Protein AF-A0AAJ7CFV1-F1 (afdb_monomer)

Secondary structure (DSSP, 8-state):
-HHHHHHTS---HHHHHHHHHHHHHHH--SPPPHHHHHHH--GGG---HHHHHTT-PPPS-GGGHHHHHHHHHHHTTPPPSS--HHHHHHTTGGG-TTTT--GGGGGGGGSPPTT----HHHHHHHTHHHHTTSSPPSS-SSS--TTHHHHHHHHHHHHHHHHHTS-HHHHHHHHHHHHHHHHHHHHHHTT-HHHHHHHHHHHHHHHHHHHHSTTTTT-HHHHHHHHHHHHHTT-HHHHHHHHHHHHHHT-S-GGG---HHHHHHHH--

Nearest PDB structures (foldseek):
  6ait-assembly1_B  TM=2.303E-01  e=3.046E+00  Escherichia coli K-12
  6ait-assembly1_A  TM=1.741E-01  e=1.925E+00  Escherichia coli K-12

pLDDT: mean 83.48, std 11.75, range [41.34, 97.81]

InterPro domains:
  IPR013633 siRNA-mediated silencing protein NRDE-2 [PTHR13471] (9-262)

Foldseek 3Di:
DVLVVLVPPPDDPVSSVVVSVLQCQQALPAADDPVCCVVVVDPVSHDDCVNCVVVDDDDPDPVCLLLVLVQVLVVLVQAFVPDDPVVCVVSVLVVDPCSPVRPSNLLNLCDDDVPDPDDNVRSVVVCVCVLCVVPHGDNEQRDDDPCNVVSVVVSVVSLVVSLVPDDLLSSLVSVLSVLVSVLSSLSSCVVPVPVNPVVVVVVVVVLVVVCPPPSNVLQLSSLQSVLSSCVSVVNPVVSVVSVVVNCVVVPPPPVPPPDPSNVCSVVPD

Sequence (269 aa):
GMEEVVLTSRLPLNQLWLRVESLRERCHWLSVSSDELELVGDSRRFVLPEDVADFVHPMVSMQSNFRLAIYSLMSLKVPLLPTRDSILQDLAIKDFDWSGESLEMLLPLAYPSIGVMAAHTQRKALLGGILEGRLTSGPQYLRFHPAQEPYLDFIRDAFKVIAENLQTSQRTSIYVWWLRFERLLVFFSKTDPLKNDSRRKKLKTSLKEFLKKDENRNNLHFYREYALIEREMERFDNCVNILETTIQSQGQNLESISNDEEKTALLSV

Structure (mmCIF, N/CA/C/O backbone):
data_AF-A0AAJ7CFV1-F1
#
_entry.id   AF-A0AAJ7CFV1-F1
#
loop_
_atom_site.group_PDB
_atom_site.id
_atom_site.type_symbol
_atom_site.label_atom_id
_atom_site.label_alt_id
_atom_site.label_comp_id
_atom_site.label_asym_id
_atom_site.label_entity_id
_atom_site.label_seq_id
_atom_site.pdbx_PDB_ins_code
_atom_site.Cartn_x
_atom_site.Cartn_y
_atom_site.Cartn_z
_atom_site.occupancy
_atom_site.B_iso_or_equiv
_atom_site.auth_seq_id
_atom_site.auth_comp_id
_atom_site.auth_asym_id
_atom_site.auth_atom_id
_atom_site.pdbx_PDB_model_num
ATOM 1 N N . GLY A 1 1 ? 22.846 10.464 -16.627 1.00 70.69 1 GLY A N 1
ATOM 2 C CA . GLY A 1 1 ? 21.585 9.804 -16.213 1.00 70.69 1 GLY A CA 1
ATOM 3 C C . GLY A 1 1 ? 21.825 8.372 -15.751 1.00 70.69 1 GLY A C 1
ATOM 4 O O . GLY A 1 1 ? 22.855 7.800 -16.084 1.00 70.69 1 GLY A O 1
ATOM 5 N N . MET A 1 2 ? 20.900 7.763 -14.994 1.00 75.31 2 MET A N 1
ATOM 6 C CA . MET A 1 2 ? 21.044 6.362 -14.538 1.00 75.31 2 MET A CA 1
ATOM 7 C C . MET A 1 2 ? 21.192 5.365 -15.705 1.00 75.31 2 MET A C 1
ATOM 9 O O . MET A 1 2 ? 21.921 4.385 -15.576 1.00 75.31 2 MET A O 1
ATOM 13 N N . GLU A 1 3 ? 20.574 5.643 -16.859 1.00 82.75 3 GLU A N 1
ATOM 14 C CA . GLU A 1 3 ? 20.732 4.841 -18.082 1.00 82.75 3 GLU A CA 1
ATOM 15 C C . GLU A 1 3 ? 22.166 4.889 -18.637 1.00 82.75 3 GLU A C 1
ATOM 17 O O . GLU A 1 3 ? 22.718 3.854 -18.997 1.00 82.75 3 GLU A O 1
ATOM 22 N N . GLU A 1 4 ? 22.829 6.049 -18.629 1.00 81.19 4 GLU A N 1
ATOM 23 C CA . GLU A 1 4 ? 24.219 6.193 -19.100 1.00 81.19 4 GLU A CA 1
ATOM 24 C C . GLU A 1 4 ? 25.206 5.376 -18.254 1.00 81.19 4 GLU A C 1
ATOM 26 O O . GLU A 1 4 ? 26.159 4.793 -18.775 1.00 81.19 4 GLU A O 1
ATOM 31 N N . VAL A 1 5 ? 24.950 5.267 -16.946 1.00 82.44 5 VAL A N 1
ATOM 32 C CA . VAL A 1 5 ? 25.731 4.403 -16.045 1.00 82.44 5 VAL A CA 1
ATOM 33 C C . VAL A 1 5 ? 25.582 2.931 -16.440 1.00 82.44 5 VAL A C 1
ATOM 35 O O . VAL A 1 5 ? 26.547 2.170 -16.390 1.00 82.44 5 VAL A O 1
ATOM 38 N N . VAL A 1 6 ? 24.388 2.513 -16.875 1.00 83.56 6 VAL A N 1
ATOM 39 C CA . VAL A 1 6 ? 24.175 1.155 -17.393 1.00 83.56 6 VAL A CA 1
ATOM 40 C C . VAL A 1 6 ? 24.898 0.982 -18.726 1.00 83.56 6 VAL A C 1
ATOM 42 O O . VAL A 1 6 ? 25.650 0.022 -18.874 1.00 83.56 6 VAL A O 1
ATOM 45 N N . LEU A 1 7 ? 24.737 1.911 -19.668 1.00 84.75 7 LEU A N 1
ATOM 46 C CA . LEU A 1 7 ? 25.327 1.830 -21.011 1.00 84.75 7 LEU A CA 1
ATOM 47 C C . LEU A 1 7 ? 26.864 1.788 -20.993 1.00 84.75 7 LEU A C 1
ATOM 49 O O . LEU A 1 7 ? 27.478 1.134 -21.833 1.00 84.75 7 LEU A O 1
ATOM 53 N N . THR A 1 8 ? 27.496 2.407 -19.996 1.00 87.94 8 THR A N 1
ATOM 54 C CA . THR A 1 8 ? 28.960 2.406 -19.825 1.00 87.94 8 THR A CA 1
ATOM 55 C C . THR A 1 8 ? 29.516 1.141 -19.158 1.00 87.94 8 THR A C 1
ATOM 57 O O . THR A 1 8 ? 30.734 0.958 -19.115 1.00 87.94 8 THR A O 1
ATOM 60 N N . SER A 1 9 ? 28.665 0.213 -18.697 1.00 83.94 9 SER A N 1
ATOM 61 C CA . SER A 1 9 ? 29.071 -0.961 -17.900 1.00 83.94 9 SER A CA 1
ATOM 62 C C . SER A 1 9 ? 29.803 -2.084 -18.665 1.00 83.94 9 SER A C 1
ATOM 64 O O . SER A 1 9 ? 30.077 -3.134 -18.086 1.00 83.94 9 SER A O 1
ATOM 66 N N . ARG A 1 10 ? 30.169 -1.869 -19.941 1.00 88.69 10 ARG A N 1
ATOM 67 C CA . ARG A 1 10 ? 30.909 -2.810 -20.821 1.00 88.69 10 ARG A CA 1
ATOM 68 C C . ARG A 1 10 ? 30.303 -4.220 -20.923 1.00 88.69 10 ARG A C 1
ATOM 70 O O . ARG A 1 10 ? 31.008 -5.181 -21.224 1.00 88.69 10 ARG A O 1
ATOM 77 N N . LEU A 1 11 ? 29.006 -4.358 -20.668 1.00 91.38 11 LEU A N 1
ATOM 78 C CA . LEU A 1 11 ? 28.307 -5.635 -20.778 1.00 91.38 11 LEU A CA 1
ATOM 79 C C . LEU A 1 11 ? 27.945 -5.960 -22.231 1.00 91.38 11 LEU A C 1
ATOM 81 O O . LEU A 1 11 ? 27.858 -5.053 -23.062 1.00 91.38 11 LEU A O 1
ATOM 85 N N . PRO A 1 12 ? 27.673 -7.241 -22.540 1.00 94.88 12 PRO A N 1
ATOM 86 C CA . PRO A 1 12 ? 27.053 -7.623 -23.801 1.00 94.88 12 PRO A CA 1
ATOM 87 C C . PRO A 1 12 ? 25.758 -6.841 -24.066 1.00 94.88 12 PRO A C 1
ATOM 89 O O . PRO A 1 12 ? 24.994 -6.553 -23.140 1.00 94.88 12 PRO A O 1
ATOM 92 N N . LEU A 1 13 ? 25.485 -6.534 -25.338 1.00 91.94 13 LEU A N 1
ATOM 93 C CA . LEU A 1 13 ? 24.374 -5.665 -25.743 1.00 91.94 13 LEU A CA 1
ATOM 94 C C . LEU A 1 13 ? 23.010 -6.139 -25.219 1.00 91.94 13 LEU A C 1
ATOM 96 O O . LEU A 1 13 ? 22.215 -5.328 -24.758 1.00 91.94 13 LEU A O 1
ATOM 100 N N . ASN A 1 14 ? 22.754 -7.448 -25.224 1.00 92.88 14 ASN A N 1
ATOM 101 C CA . ASN A 1 14 ? 21.515 -8.022 -24.695 1.00 92.88 14 ASN A CA 1
ATOM 102 C C . ASN A 1 14 ? 21.336 -7.757 -23.189 1.00 92.88 14 ASN A C 1
ATOM 104 O O . ASN A 1 14 ? 20.222 -7.524 -22.729 1.00 92.88 14 ASN A O 1
ATOM 108 N N . GLN A 1 15 ? 22.427 -7.761 -22.418 1.00 91.56 15 GLN A N 1
ATOM 109 C CA . GLN A 1 15 ? 22.386 -7.456 -20.987 1.00 91.56 15 GLN A CA 1
ATOM 110 C C . GLN A 1 15 ? 22.246 -5.957 -20.725 1.00 91.56 15 GLN A C 1
ATOM 112 O O . GLN A 1 15 ? 21.559 -5.576 -19.778 1.00 91.56 15 GLN A O 1
ATOM 117 N N . LEU A 1 16 ? 22.876 -5.113 -21.550 1.00 91.75 16 LEU A N 1
ATOM 118 C CA . LEU A 1 16 ? 22.678 -3.664 -21.497 1.00 91.75 16 LEU A CA 1
ATOM 119 C C . LEU A 1 16 ? 21.216 -3.314 -21.765 1.00 91.75 16 LEU A C 1
ATOM 121 O O . LEU A 1 16 ? 20.608 -2.625 -20.952 1.00 91.75 16 LEU A O 1
ATOM 125 N N . TRP A 1 17 ? 20.648 -3.855 -22.846 1.00 91.06 17 TRP A N 1
ATOM 126 C CA . TRP A 1 17 ? 19.248 -3.652 -23.207 1.00 91.06 17 TRP A CA 1
ATOM 127 C C . TRP A 1 17 ? 18.312 -4.077 -22.075 1.00 91.06 17 TRP A C 1
ATOM 129 O O . TRP A 1 17 ? 17.536 -3.259 -21.591 1.00 91.06 17 TRP A O 1
ATOM 139 N N . LEU A 1 18 ? 18.463 -5.304 -21.561 1.00 90.50 18 LEU A N 1
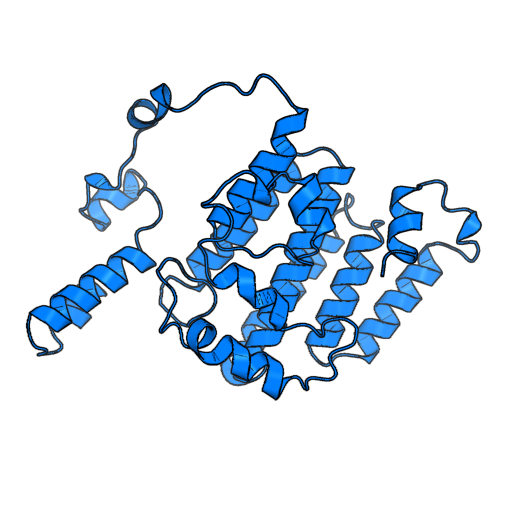ATOM 140 C CA . LEU A 1 18 ? 17.629 -5.796 -20.462 1.00 90.50 18 LEU A CA 1
ATOM 141 C C . LEU A 1 18 ? 17.719 -4.897 -19.222 1.00 90.50 18 LEU A C 1
ATOM 143 O O . LEU A 1 18 ? 16.707 -4.606 -18.595 1.00 90.50 18 LEU A O 1
ATOM 147 N N . ARG A 1 19 ? 18.920 -4.435 -18.852 1.00 89.31 19 ARG A N 1
ATOM 148 C CA . ARG A 1 19 ? 19.093 -3.564 -17.680 1.00 89.31 19 ARG A CA 1
ATOM 149 C C . ARG A 1 19 ? 18.492 -2.178 -17.873 1.00 89.31 19 ARG A C 1
ATOM 151 O O . ARG A 1 19 ? 17.968 -1.639 -16.903 1.00 89.31 19 ARG A O 1
ATOM 158 N N . VAL A 1 20 ? 18.591 -1.608 -19.074 1.00 90.00 20 VAL A N 1
ATOM 159 C CA . VAL A 1 20 ? 17.968 -0.319 -19.400 1.00 90.00 20 VAL A CA 1
ATOM 160 C C . VAL A 1 20 ? 16.450 -0.454 -19.353 1.00 90.00 20 VAL A C 1
ATOM 162 O O . VAL A 1 20 ? 15.807 0.308 -18.639 1.00 90.00 20 VAL A O 1
ATOM 165 N N . GLU A 1 21 ? 15.880 -1.467 -20.001 1.00 89.00 21 GLU A N 1
ATOM 166 C CA . GLU A 1 21 ? 14.428 -1.667 -20.004 1.00 89.00 21 GLU A CA 1
ATOM 167 C C . GLU A 1 21 ? 13.886 -1.989 -18.604 1.00 89.00 21 GLU A C 1
ATOM 169 O O . GLU A 1 21 ? 12.921 -1.371 -18.165 1.00 89.00 21 GLU A O 1
ATOM 174 N N . SER A 1 22 ? 14.568 -2.833 -17.819 1.00 87.94 22 SER A N 1
ATOM 175 C CA . SER A 1 22 ? 14.204 -3.055 -16.411 1.00 87.94 22 SER A CA 1
ATOM 176 C C . SER A 1 22 ? 14.330 -1.797 -15.543 1.00 87.94 22 SER A C 1
ATOM 178 O O . SER A 1 22 ? 13.650 -1.684 -14.524 1.00 87.94 22 SER A O 1
ATOM 180 N N . LEU A 1 23 ? 15.233 -0.868 -15.873 1.00 87.88 23 LEU A N 1
ATOM 181 C CA . LEU A 1 23 ? 15.346 0.407 -15.163 1.00 87.88 23 LEU A CA 1
ATOM 182 C C . LEU A 1 23 ? 14.177 1.330 -15.525 1.00 87.88 23 LEU A C 1
ATOM 184 O O . LEU A 1 23 ? 13.573 1.907 -14.623 1.00 87.88 23 LEU A O 1
ATOM 188 N N . ARG A 1 24 ? 13.831 1.420 -16.814 1.00 86.69 24 ARG A N 1
ATOM 189 C CA . ARG A 1 24 ? 12.677 2.187 -17.305 1.00 86.69 24 ARG A CA 1
ATOM 190 C C . ARG A 1 24 ? 11.383 1.684 -16.687 1.00 86.69 24 ARG A C 1
ATOM 192 O O . ARG A 1 24 ? 10.682 2.465 -16.059 1.00 86.69 24 ARG A O 1
ATOM 199 N N . GLU A 1 25 ? 11.137 0.380 -16.736 1.00 88.19 25 GLU A N 1
ATOM 200 C CA . GLU A 1 25 ? 9.985 -0.277 -16.103 1.00 88.19 25 GLU A CA 1
ATOM 201 C C . GLU A 1 25 ? 9.833 0.095 -14.613 1.00 88.19 25 GLU A C 1
ATOM 203 O O . GLU A 1 25 ? 8.731 0.297 -14.110 1.00 88.19 25 GLU A O 1
ATOM 208 N N . ARG A 1 26 ? 10.948 0.220 -13.881 1.00 87.69 26 ARG A N 1
ATOM 209 C CA . ARG A 1 26 ? 10.936 0.542 -12.444 1.00 87.69 26 ARG A CA 1
ATOM 210 C C . ARG A 1 26 ? 10.762 2.022 -12.136 1.00 87.69 26 ARG A C 1
ATOM 212 O O . ARG A 1 26 ? 10.282 2.342 -11.050 1.00 87.69 26 ARG A O 1
ATOM 219 N N . CYS A 1 27 ? 11.200 2.903 -13.029 1.00 87.31 27 CYS A N 1
ATOM 220 C CA . CYS A 1 27 ? 11.288 4.340 -12.773 1.00 87.31 27 CYS A CA 1
ATOM 221 C C . CYS A 1 27 ? 10.225 5.154 -13.520 1.00 87.31 27 CYS A C 1
ATOM 223 O O . CYS A 1 27 ? 9.897 6.254 -13.089 1.00 87.31 27 CYS A O 1
ATOM 225 N N . HIS A 1 28 ? 9.706 4.653 -14.640 1.00 86.62 28 HIS A N 1
ATOM 226 C CA . HIS A 1 28 ? 8.880 5.404 -15.587 1.00 86.62 28 HIS A CA 1
ATOM 227 C C . HIS A 1 28 ? 7.419 4.931 -15.564 1.00 86.62 28 HIS A C 1
ATOM 229 O O . HIS A 1 28 ? 6.848 4.599 -16.595 1.00 86.62 28 HIS A O 1
ATOM 235 N N . TRP A 1 29 ? 6.820 4.887 -14.373 1.00 86.62 29 TRP A N 1
ATOM 236 C CA . TRP A 1 29 ? 5.448 4.405 -14.138 1.00 86.62 29 TRP A CA 1
ATOM 237 C C . TRP A 1 29 ? 4.420 5.534 -13.921 1.00 86.62 29 TRP A C 1
ATOM 239 O O . TRP A 1 29 ? 3.240 5.252 -13.742 1.00 86.62 29 TRP A O 1
ATOM 249 N N . LEU A 1 30 ? 4.852 6.802 -13.961 1.00 85.81 30 LEU A N 1
ATOM 250 C CA . LEU A 1 30 ? 3.985 7.988 -13.957 1.00 85.81 30 LEU A CA 1
ATOM 251 C C . LEU A 1 30 ? 4.147 8.802 -15.237 1.00 85.81 30 LEU A C 1
ATOM 253 O O . LEU A 1 30 ? 5.224 8.797 -15.858 1.00 85.81 30 LEU A O 1
ATOM 257 N N . SER A 1 31 ? 3.090 9.546 -15.567 1.00 85.75 31 SER A N 1
ATOM 258 C CA . SER A 1 31 ? 3.159 10.617 -16.552 1.00 85.75 31 SER A CA 1
ATOM 259 C C . SER A 1 31 ? 4.126 11.705 -16.093 1.00 85.75 31 SER A C 1
ATOM 261 O O . SER A 1 31 ? 4.301 11.943 -14.898 1.00 85.75 31 SER A O 1
ATOM 263 N N . VAL A 1 32 ? 4.758 12.360 -17.055 1.00 86.12 32 VAL A N 1
ATOM 264 C CA . VAL A 1 32 ? 5.680 13.474 -16.818 1.00 86.12 32 VAL A CA 1
ATOM 265 C C . VAL A 1 32 ? 4.876 14.773 -16.841 1.00 86.12 32 VAL A C 1
ATOM 267 O O . VAL A 1 32 ? 3.915 14.880 -17.602 1.00 86.12 32 VAL A O 1
ATOM 270 N N . SER A 1 33 ? 5.223 15.745 -15.997 1.00 83.50 33 SER A N 1
ATOM 271 C CA . SER A 1 33 ? 4.618 17.082 -16.061 1.00 83.50 33 SER A CA 1
ATOM 272 C C . SER A 1 33 ? 5.182 17.900 -17.232 1.00 83.50 33 SER A C 1
ATOM 274 O O . SER A 1 33 ? 6.226 17.565 -17.789 1.00 83.50 33 SER A O 1
ATOM 276 N N . SER A 1 34 ? 4.515 18.995 -17.616 1.00 82.44 34 SER A N 1
ATOM 277 C CA . SER A 1 34 ? 5.002 19.849 -18.715 1.00 82.44 34 SER A CA 1
ATOM 278 C C . SER A 1 34 ? 6.399 20.411 -18.429 1.00 82.44 34 SER A C 1
ATOM 280 O O . SER A 1 34 ? 7.221 20.494 -19.336 1.00 82.44 34 SER A O 1
ATOM 282 N N . ASP A 1 35 ? 6.677 20.747 -17.168 1.00 83.81 35 ASP A N 1
ATOM 283 C CA . ASP A 1 35 ? 7.952 21.333 -16.739 1.00 83.81 35 ASP A CA 1
ATOM 284 C C . ASP A 1 35 ? 9.096 20.305 -16.741 1.00 83.81 35 ASP A C 1
ATOM 286 O O . ASP A 1 35 ? 10.264 20.642 -16.926 1.00 83.81 35 ASP A O 1
ATOM 290 N N . GLU A 1 36 ? 8.772 19.025 -16.556 1.00 82.38 36 GLU A N 1
ATOM 291 C CA . GLU A 1 36 ? 9.742 17.928 -16.551 1.00 82.38 36 GLU A CA 1
ATOM 292 C C . GLU A 1 36 ? 9.975 17.335 -17.946 1.00 82.38 36 GLU A C 1
ATOM 294 O O . GLU A 1 36 ? 10.917 16.563 -18.139 1.00 82.38 36 GLU A O 1
ATOM 299 N N . LEU A 1 37 ? 9.144 17.684 -18.931 1.00 80.25 37 LEU A N 1
ATOM 300 C CA . LEU A 1 37 ? 9.184 17.103 -20.270 1.00 80.25 37 LEU A CA 1
ATOM 301 C C . LEU A 1 37 ? 10.524 17.343 -20.972 1.00 80.25 37 LEU A C 1
ATOM 303 O O . LEU A 1 37 ? 11.089 16.416 -21.554 1.00 80.25 37 LEU A O 1
ATOM 307 N N . GLU A 1 38 ? 11.060 18.560 -20.867 1.00 77.31 38 GLU A N 1
ATOM 308 C CA . GLU A 1 38 ? 12.365 18.921 -21.434 1.00 77.31 38 GLU A CA 1
ATOM 309 C C . GLU A 1 38 ? 13.524 18.196 -20.731 1.00 77.31 38 GLU A C 1
ATOM 311 O O . GLU A 1 38 ? 14.524 17.861 -21.365 1.00 77.31 38 GLU A O 1
ATOM 316 N N . LEU A 1 39 ? 13.379 17.911 -19.432 1.00 78.25 39 LEU A N 1
ATOM 317 C CA . LEU A 1 39 ? 14.386 17.210 -18.629 1.00 78.25 39 LEU A CA 1
ATOM 318 C C . LEU A 1 39 ? 14.395 15.701 -18.896 1.00 78.25 39 LEU A C 1
ATOM 320 O O . LEU A 1 39 ? 15.458 15.079 -18.898 1.00 78.25 39 LEU A O 1
ATOM 324 N N . VAL A 1 40 ? 13.217 15.102 -19.091 1.00 76.31 40 VAL A N 1
ATOM 325 C CA . VAL A 1 40 ? 13.061 13.660 -19.332 1.00 76.31 40 VAL A CA 1
ATOM 326 C C . VAL A 1 40 ? 13.281 13.314 -20.806 1.00 76.31 40 VAL A C 1
ATOM 328 O O . VAL A 1 40 ? 13.808 12.244 -21.105 1.00 76.31 40 VAL A O 1
ATOM 331 N N . GLY A 1 41 ? 12.896 14.202 -21.727 1.00 72.94 41 GLY A N 1
ATOM 332 C CA . GLY A 1 41 ? 13.068 14.013 -23.169 1.00 72.94 41 GLY A CA 1
ATOM 333 C C . GLY A 1 41 ? 12.198 12.905 -23.780 1.00 72.94 41 GLY A C 1
ATOM 334 O O . GLY A 1 41 ? 12.438 12.507 -24.918 1.00 72.94 41 GLY A O 1
ATOM 335 N N . ASP A 1 42 ? 11.200 12.400 -23.046 1.00 78.19 42 ASP A N 1
ATOM 336 C CA . ASP A 1 42 ? 10.279 11.352 -23.500 1.00 78.19 42 ASP A CA 1
ATOM 337 C C . ASP A 1 42 ? 8.849 11.894 -23.598 1.00 78.19 42 ASP A C 1
ATOM 339 O O . ASP A 1 42 ? 8.079 11.872 -22.634 1.00 78.19 42 ASP A O 1
ATOM 343 N N . SER A 1 43 ? 8.489 12.374 -24.792 1.00 81.44 43 SER A N 1
ATOM 344 C CA . SER A 1 43 ? 7.165 12.943 -25.062 1.00 81.44 43 SER A CA 1
ATOM 345 C C . SER 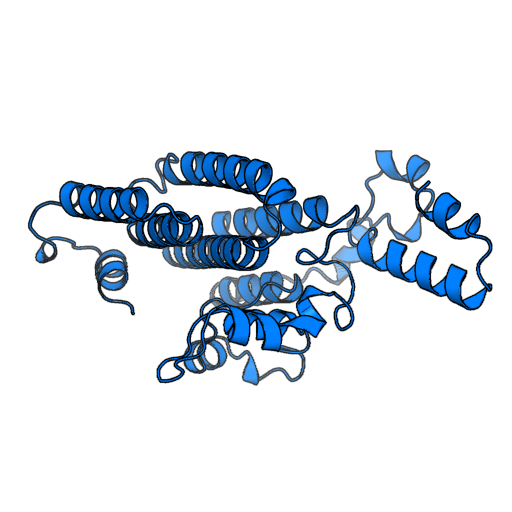A 1 43 ? 6.025 11.940 -24.954 1.00 81.44 43 SER A C 1
ATOM 347 O O . SER A 1 43 ? 4.892 12.343 -24.724 1.00 81.44 43 SER A O 1
ATOM 349 N N . ARG A 1 44 ? 6.304 10.635 -25.051 1.00 81.69 44 ARG A N 1
ATOM 350 C CA . ARG A 1 44 ? 5.271 9.593 -24.946 1.00 81.69 44 ARG A CA 1
ATOM 351 C C . ARG A 1 44 ? 4.759 9.414 -23.522 1.00 81.69 44 ARG A C 1
ATOM 353 O O . ARG A 1 44 ? 3.728 8.782 -23.325 1.00 81.69 44 ARG A O 1
ATOM 360 N N . ARG A 1 45 ? 5.488 9.935 -22.533 1.00 84.38 45 ARG A N 1
ATOM 361 C CA . ARG A 1 45 ? 5.084 9.912 -21.124 1.00 84.38 45 ARG A CA 1
ATOM 362 C C . ARG A 1 45 ? 4.318 11.161 -20.702 1.00 84.38 45 ARG A C 1
ATOM 364 O O . ARG A 1 45 ? 3.857 11.222 -19.566 1.00 84.38 45 ARG A O 1
ATOM 371 N N . PHE A 1 46 ? 4.201 12.156 -21.571 1.00 88.81 46 PHE A N 1
ATOM 372 C CA . PHE A 1 46 ? 3.353 13.311 -21.329 1.00 88.81 46 PHE A CA 1
ATOM 373 C C . PHE A 1 46 ? 1.944 12.978 -21.818 1.00 88.81 46 PHE A C 1
ATOM 375 O O . PHE A 1 46 ? 1.749 12.742 -23.005 1.00 88.81 46 PHE A O 1
ATOM 382 N N . VAL A 1 47 ? 0.996 12.893 -20.886 1.00 86.50 47 VAL A N 1
ATOM 383 C CA . VAL A 1 47 ? -0.393 12.506 -21.163 1.00 86.50 47 VAL A CA 1
ATOM 384 C C . VAL A 1 47 ? -1.285 13.694 -20.841 1.00 86.50 47 VAL A C 1
ATOM 386 O O . VAL A 1 47 ? -1.281 14.185 -19.709 1.00 86.50 47 VAL A O 1
ATOM 389 N N . LEU A 1 48 ? -2.037 14.164 -21.830 1.00 87.69 48 LEU A N 1
ATOM 390 C CA . LEU A 1 48 ? -3.013 15.232 -21.676 1.00 87.69 48 LEU A CA 1
ATOM 391 C C . LEU A 1 48 ? -4.356 14.665 -21.196 1.00 87.69 48 LEU A C 1
ATOM 393 O O . LEU A 1 48 ? -4.685 13.514 -21.483 1.00 87.69 48 LEU A O 1
ATOM 397 N N . PRO A 1 49 ? -5.192 15.470 -20.514 1.00 87.88 49 PRO A N 1
ATOM 398 C CA . PRO A 1 49 ? -6.551 15.056 -20.163 1.00 87.88 49 PRO A CA 1
ATOM 399 C C . PRO A 1 49 ? -7.365 14.592 -21.378 1.00 87.88 49 PRO A C 1
ATOM 401 O O . PRO A 1 49 ? -8.179 13.684 -21.263 1.00 87.88 49 PRO A O 1
ATOM 404 N N . GLU A 1 50 ? -7.112 15.193 -22.539 1.00 90.25 50 GLU A N 1
ATOM 405 C CA . GLU A 1 50 ? -7.736 14.865 -23.824 1.00 90.25 50 GLU A CA 1
ATOM 406 C C . GLU A 1 50 ? -7.421 13.429 -24.265 1.00 90.25 50 GLU A C 1
ATOM 408 O O . GLU A 1 50 ? -8.300 12.743 -24.776 1.00 90.25 50 GLU A O 1
ATOM 413 N N . ASP A 1 51 ? -6.205 12.949 -23.983 1.00 88.56 51 ASP A N 1
ATOM 414 C CA . ASP A 1 51 ? -5.756 11.597 -24.339 1.00 88.56 51 ASP A CA 1
ATOM 415 C C . ASP A 1 51 ? -6.471 10.514 -23.521 1.00 88.56 51 ASP A C 1
ATOM 417 O O . ASP A 1 51 ? -6.522 9.352 -23.928 1.00 88.56 51 ASP A O 1
ATOM 421 N N . VAL A 1 52 ? -7.000 10.879 -22.346 1.00 87.75 52 VAL A N 1
ATOM 422 C CA . VAL A 1 52 ? -7.664 9.944 -21.427 1.00 87.75 52 VAL A CA 1
ATOM 423 C C . VAL A 1 52 ? -9.169 10.163 -21.301 1.00 87.75 52 VAL A C 1
ATOM 425 O O . VAL A 1 52 ? -9.848 9.309 -20.734 1.00 87.75 52 VAL A O 1
ATOM 428 N N . ALA A 1 53 ? -9.701 11.268 -21.828 1.00 89.62 53 ALA A N 1
ATOM 429 C CA . ALA A 1 53 ? -11.093 11.676 -21.651 1.00 89.62 53 ALA A CA 1
ATOM 430 C C . ALA A 1 53 ? -12.087 10.595 -22.101 1.00 89.62 53 ALA A C 1
ATOM 432 O O . ALA A 1 53 ? -13.058 10.327 -21.393 1.00 89.62 53 ALA A O 1
ATOM 433 N N . ASP A 1 54 ? -11.799 9.919 -23.216 1.00 89.44 54 ASP A N 1
ATOM 434 C CA . ASP A 1 54 ? -12.646 8.855 -23.768 1.00 89.44 54 ASP A CA 1
ATOM 435 C C . ASP A 1 54 ? -12.735 7.613 -22.865 1.00 89.44 54 ASP A C 1
ATOM 437 O O . ASP A 1 54 ? -13.689 6.842 -22.969 1.00 89.44 54 ASP A O 1
ATOM 441 N N . PHE A 1 55 ? -11.776 7.430 -21.951 1.00 84.19 55 PHE A N 1
ATOM 442 C CA . PHE A 1 55 ? -11.760 6.333 -20.979 1.00 84.19 55 PHE A CA 1
ATOM 443 C C . PHE A 1 55 ? -12.390 6.717 -19.631 1.00 84.19 55 PHE A C 1
ATOM 445 O O . PHE A 1 55 ? -12.570 5.858 -18.761 1.00 84.19 55 PHE A O 1
ATOM 452 N N . VAL A 1 56 ? -12.728 7.995 -19.421 1.00 83.88 56 VAL A N 1
ATOM 453 C CA . VAL A 1 56 ? -13.353 8.468 -18.181 1.00 83.88 56 VAL A CA 1
ATOM 454 C C . VAL A 1 56 ? -14.861 8.255 -18.265 1.00 83.88 56 VAL A C 1
ATOM 456 O O . VAL A 1 56 ? -15.617 9.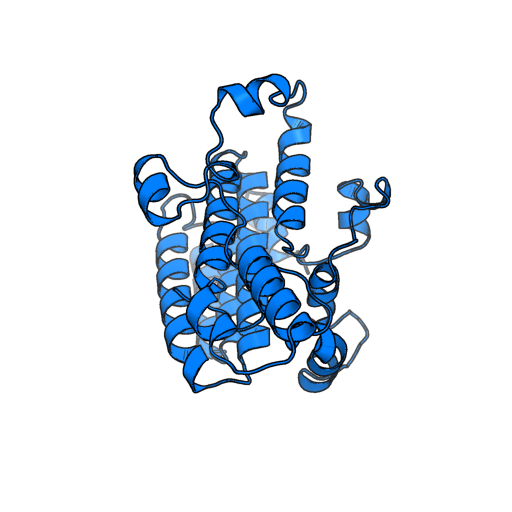094 -18.753 1.00 83.88 56 VAL A O 1
ATOM 459 N N . HIS A 1 57 ? -15.319 7.116 -17.750 1.00 80.75 57 HIS A N 1
ATOM 460 C CA . HIS A 1 57 ? -16.743 6.799 -17.681 1.00 80.75 57 HIS A CA 1
ATOM 461 C C . HIS A 1 57 ? -17.321 7.093 -16.287 1.00 80.75 57 HIS A C 1
ATOM 463 O O . HIS A 1 57 ? -16.739 6.681 -15.279 1.00 80.75 57 HIS A O 1
ATOM 469 N N . PRO A 1 58 ? -18.478 7.777 -16.190 1.00 78.44 58 PRO A N 1
ATOM 470 C CA . PRO A 1 58 ? -19.119 8.022 -14.907 1.00 78.44 58 PRO A CA 1
ATOM 471 C C . PRO A 1 58 ? -19.623 6.709 -14.301 1.00 78.44 58 PRO A C 1
ATOM 473 O O . PRO A 1 58 ? -20.352 5.941 -14.932 1.00 78.44 58 PRO A O 1
ATOM 476 N N . MET A 1 59 ? -19.274 6.473 -13.039 1.00 70.00 59 MET A N 1
ATOM 477 C CA . MET A 1 59 ? -19.774 5.325 -12.290 1.00 70.00 59 MET A CA 1
ATOM 478 C C . MET A 1 59 ? -21.192 5.608 -11.789 1.00 70.00 59 MET A C 1
ATOM 480 O O . MET A 1 59 ? -21.418 6.536 -11.016 1.00 70.00 59 MET A O 1
ATOM 484 N N . VAL A 1 60 ? -22.157 4.786 -12.208 1.00 70.81 60 VAL A N 1
ATOM 485 C CA . VAL A 1 60 ? -23.577 4.954 -11.841 1.00 70.81 60 VAL A CA 1
ATOM 486 C C . VAL A 1 60 ? -23.854 4.516 -10.394 1.00 70.81 60 VAL A C 1
ATOM 488 O O . VAL A 1 60 ? -24.769 5.025 -9.752 1.00 70.81 60 VAL A O 1
ATOM 491 N N . SER A 1 61 ? -23.060 3.586 -9.848 1.00 75.19 61 SER A N 1
ATOM 492 C CA . SER A 1 61 ? -23.280 3.016 -8.513 1.00 75.19 61 SER A CA 1
ATOM 493 C C . SER A 1 61 ? -22.207 3.438 -7.514 1.00 75.19 61 SER A C 1
ATOM 495 O O . SER A 1 61 ? -21.088 2.927 -7.540 1.00 75.19 61 SER A O 1
ATOM 497 N N . MET A 1 62 ? -22.581 4.275 -6.543 1.00 67.81 62 MET A N 1
ATOM 498 C CA . MET A 1 62 ? -21.712 4.652 -5.414 1.00 67.81 62 MET A CA 1
ATOM 499 C C . MET A 1 62 ? -21.264 3.445 -4.574 1.00 67.81 62 MET A C 1
ATOM 501 O O . MET A 1 62 ? -20.212 3.476 -3.942 1.00 67.81 62 MET A O 1
ATOM 505 N N . GLN A 1 63 ? -22.034 2.352 -4.590 1.00 65.81 63 GLN A N 1
ATOM 506 C CA . GLN A 1 63 ? -21.704 1.113 -3.877 1.00 65.81 63 GLN A CA 1
ATOM 507 C C . GLN A 1 63 ? -20.496 0.392 -4.500 1.00 65.81 63 GLN A C 1
ATOM 509 O O . GLN A 1 63 ? -19.798 -0.350 -3.812 1.00 65.81 63 GLN A O 1
ATOM 514 N N . SER A 1 64 ? -20.208 0.636 -5.783 1.00 77.19 64 SER A N 1
ATOM 515 C CA . SER A 1 64 ? -19.040 0.071 -6.469 1.00 77.19 64 SER A CA 1
ATOM 516 C C . SER A 1 64 ? -17.732 0.816 -6.171 1.00 77.19 64 SER A C 1
ATOM 518 O O . SER A 1 64 ? -16.658 0.237 -6.335 1.00 77.19 64 SER A O 1
ATOM 520 N N . ASN A 1 65 ? -17.805 2.047 -5.647 1.00 84.62 65 ASN A N 1
ATOM 521 C CA . ASN A 1 65 ? -16.633 2.894 -5.395 1.00 84.62 65 ASN A CA 1
ATOM 522 C C . ASN A 1 65 ? -15.637 2.239 -4.435 1.00 84.62 65 ASN A C 1
ATOM 524 O O . ASN A 1 65 ? -14.432 2.315 -4.647 1.00 84.62 65 ASN A O 1
ATOM 528 N N . PHE A 1 66 ? -16.130 1.557 -3.400 1.00 88.06 66 PHE A N 1
ATOM 529 C CA . PHE A 1 66 ? -15.262 0.892 -2.431 1.00 88.06 66 PHE A CA 1
ATOM 530 C C . PHE A 1 66 ? -14.542 -0.326 -3.019 1.00 88.06 66 PHE A C 1
ATOM 532 O O . PHE A 1 66 ? -13.361 -0.534 -2.757 1.00 88.06 66 PHE A O 1
ATOM 539 N N . ARG A 1 67 ? -15.225 -1.109 -3.862 1.00 87.94 67 ARG A N 1
ATOM 540 C CA . ARG A 1 67 ? -14.597 -2.238 -4.563 1.00 87.94 67 ARG A CA 1
ATOM 541 C C . ARG A 1 67 ? -13.542 -1.746 -5.548 1.00 87.94 67 ARG A C 1
ATOM 543 O O . ARG A 1 67 ? -12.430 -2.259 -5.542 1.00 87.94 67 ARG A O 1
ATOM 550 N N . LEU A 1 68 ? -13.855 -0.706 -6.322 1.00 87.81 68 LEU A N 1
ATOM 551 C CA . LEU A 1 68 ? -12.888 -0.072 -7.219 1.00 8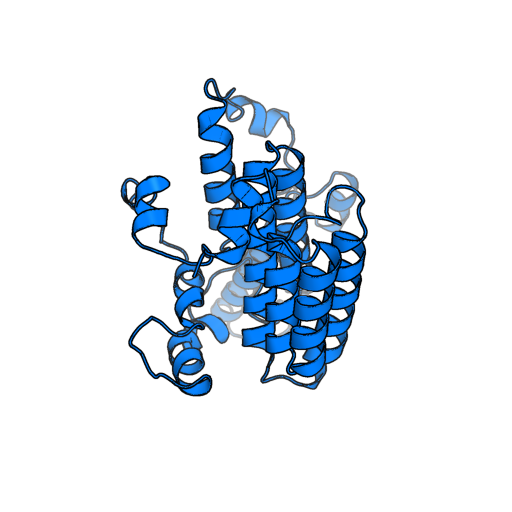7.81 68 LEU A CA 1
ATOM 552 C C . LEU A 1 68 ? -11.682 0.485 -6.465 1.00 87.81 68 LEU A C 1
ATOM 554 O O . LEU A 1 68 ? -10.558 0.247 -6.881 1.00 87.81 68 LEU A O 1
ATOM 558 N N . ALA A 1 69 ? -11.893 1.150 -5.328 1.00 91.62 69 ALA A N 1
ATOM 559 C CA . ALA A 1 69 ? -10.809 1.601 -4.461 1.00 91.62 69 ALA A CA 1
ATOM 560 C C . ALA A 1 69 ? -9.872 0.450 -4.056 1.00 91.62 69 ALA A C 1
ATOM 562 O O . ALA A 1 69 ? -8.649 0.604 -4.080 1.00 91.62 69 ALA A O 1
ATOM 563 N N . ILE A 1 70 ? -10.435 -0.716 -3.731 1.00 91.50 70 ILE A N 1
ATOM 564 C CA . ILE A 1 70 ? -9.647 -1.902 -3.400 1.00 91.50 70 ILE A CA 1
ATOM 565 C C . ILE A 1 70 ? -8.874 -2.421 -4.615 1.00 91.50 70 ILE A C 1
ATOM 567 O O . ILE A 1 70 ? -7.669 -2.644 -4.504 1.00 91.50 70 ILE A O 1
ATOM 571 N N . TYR A 1 71 ? -9.521 -2.555 -5.774 1.00 89.50 71 TYR A N 1
ATOM 572 C CA . TYR A 1 71 ? -8.851 -2.995 -7.000 1.00 89.50 71 TYR A CA 1
ATOM 573 C C . TYR A 1 71 ? -7.742 -2.041 -7.443 1.00 89.50 71 TYR A C 1
ATOM 575 O O . TYR A 1 71 ? -6.680 -2.499 -7.867 1.00 89.50 71 TYR A O 1
ATOM 583 N N . SER A 1 72 ? -7.937 -0.732 -7.287 1.00 91.69 72 SER A N 1
ATOM 584 C CA . SER A 1 72 ? -6.908 0.270 -7.560 1.00 91.69 72 SER A CA 1
ATOM 585 C C . SER A 1 72 ? -5.675 0.035 -6.690 1.00 91.69 72 SER A C 1
ATOM 587 O O . SER A 1 72 ? -4.569 -0.045 -7.212 1.00 91.69 72 SER A O 1
ATOM 589 N N . LEU A 1 73 ? -5.845 -0.169 -5.379 1.00 94.19 73 LEU A N 1
ATOM 590 C CA . LEU A 1 73 ? -4.728 -0.459 -4.469 1.00 94.19 73 LEU A CA 1
ATOM 591 C C . LEU A 1 73 ? -4.061 -1.811 -4.769 1.00 94.19 73 LEU A C 1
ATOM 593 O O . LEU A 1 73 ? -2.834 -1.905 -4.767 1.00 94.19 73 LEU A O 1
ATOM 597 N N . MET A 1 74 ? -4.844 -2.844 -5.091 1.00 91.56 74 MET A N 1
ATOM 598 C CA . MET A 1 74 ? -4.315 -4.147 -5.514 1.00 91.56 74 MET A CA 1
ATOM 599 C C . MET A 1 74 ? -3.490 -4.042 -6.803 1.00 91.56 74 MET A C 1
ATOM 601 O O . MET A 1 74 ? -2.444 -4.679 -6.912 1.00 91.56 74 MET A O 1
ATOM 605 N N . SER A 1 75 ? -3.905 -3.187 -7.742 1.00 90.06 75 SER A N 1
ATOM 606 C CA . SER A 1 75 ? -3.176 -2.916 -8.990 1.00 90.06 75 SER A CA 1
ATOM 607 C C . SER A 1 75 ? -1.826 -2.236 -8.739 1.00 90.06 75 SER A C 1
ATOM 609 O O . SER A 1 75 ? -0.886 -2.416 -9.509 1.00 90.06 75 SER A O 1
ATOM 611 N N . LEU A 1 76 ? -1.677 -1.540 -7.606 1.00 93.25 76 LEU A N 1
ATOM 612 C CA . LEU A 1 76 ? -0.393 -1.022 -7.117 1.00 93.25 76 LEU A CA 1
ATOM 613 C C . LEU A 1 76 ? 0.463 -2.093 -6.416 1.00 93.25 76 LEU A C 1
ATOM 615 O O . LEU A 1 76 ? 1.442 -1.771 -5.734 1.00 93.25 76 LEU A O 1
ATOM 619 N N . LYS A 1 77 ? 0.120 -3.372 -6.600 1.00 93.06 77 LYS A N 1
ATOM 620 C CA . LYS A 1 77 ? 0.764 -4.544 -5.993 1.00 93.06 77 LYS A CA 1
ATOM 621 C C . LYS A 1 77 ? 0.621 -4.592 -4.472 1.00 93.06 77 LYS A C 1
ATOM 623 O O . LYS A 1 77 ? 1.383 -5.290 -3.814 1.00 93.06 77 LYS A O 1
ATOM 628 N N . VAL A 1 78 ? -0.339 -3.867 -3.890 1.00 93.88 78 VAL A N 1
ATOM 629 C CA . VAL A 1 78 ? -0.600 -3.922 -2.447 1.00 93.88 78 VAL A CA 1
ATOM 630 C C . VAL A 1 78 ? -1.436 -5.168 -2.132 1.00 93.88 78 VAL A C 1
ATOM 632 O O . VAL A 1 78 ? -2.564 -5.279 -2.615 1.00 93.88 78 VAL A O 1
ATOM 635 N N . PRO A 1 79 ? -0.945 -6.104 -1.300 1.00 92.25 79 PRO A N 1
ATOM 636 C CA . PRO A 1 79 ? -1.719 -7.283 -0.936 1.00 92.25 79 PRO A CA 1
ATOM 637 C C . PRO A 1 79 ? -2.848 -6.934 0.027 1.00 92.25 79 PRO A C 1
ATOM 639 O O . PRO A 1 79 ? -2.682 -6.085 0.906 1.00 92.25 79 PRO A O 1
ATOM 642 N N . LEU A 1 80 ? -3.960 -7.663 -0.050 1.00 89.25 80 LEU A N 1
ATOM 643 C CA . LEU A 1 80 ? -5.027 -7.571 0.946 1.00 89.25 80 LEU A CA 1
ATOM 644 C C . LEU A 1 80 ? -4.557 -8.077 2.315 1.00 89.25 80 LEU A C 1
ATOM 646 O O . LEU A 1 80 ? -3.957 -9.147 2.441 1.00 89.25 80 LEU A O 1
ATOM 650 N N . LEU A 1 81 ? -4.832 -7.318 3.378 1.00 89.25 81 LEU A N 1
ATOM 651 C CA . LEU A 1 81 ? -4.369 -7.650 4.728 1.00 89.25 81 LEU A CA 1
ATOM 652 C C . LEU A 1 81 ? -5.509 -7.540 5.762 1.00 89.25 81 LEU A C 1
ATOM 654 O O . LEU A 1 81 ? -5.927 -6.430 6.104 1.00 89.25 81 LEU A O 1
ATOM 658 N N . PRO A 1 82 ? -5.976 -8.668 6.337 1.00 82.38 82 PRO A N 1
ATOM 659 C CA . PRO A 1 82 ? -5.607 -10.045 6.013 1.00 82.38 82 PRO A CA 1
ATOM 660 C C . PRO A 1 82 ? -6.190 -10.480 4.662 1.00 82.38 82 PRO A C 1
ATOM 662 O O . PRO A 1 82 ? -7.281 -10.066 4.287 1.00 82.38 82 PRO A O 1
ATOM 665 N N . THR A 1 83 ? -5.503 -11.385 3.968 1.00 81.25 83 THR A N 1
ATOM 666 C CA . THR A 1 83 ? -6.102 -12.112 2.841 1.00 81.25 83 THR A CA 1
ATOM 667 C C . THR A 1 83 ? -6.851 -13.319 3.406 1.00 81.25 83 THR A C 1
ATOM 669 O O . THR A 1 83 ? -6.231 -14.310 3.790 1.00 81.25 83 THR A O 1
ATOM 672 N N . ARG A 1 84 ? -8.179 -13.216 3.531 1.00 79.06 84 ARG A N 1
ATOM 673 C CA . ARG A 1 84 ? -9.069 -14.326 3.919 1.00 79.06 84 ARG A CA 1
ATOM 674 C C . ARG A 1 84 ? -9.972 -14.692 2.754 1.00 79.06 84 ARG A C 1
ATOM 676 O O . ARG A 1 84 ? -10.385 -13.805 2.015 1.00 79.06 84 ARG A O 1
ATOM 683 N N . ASP A 1 85 ? -10.332 -15.969 2.647 1.00 80.62 85 ASP A N 1
ATOM 684 C CA . ASP A 1 85 ? -11.199 -16.452 1.566 1.00 80.62 85 ASP A CA 1
ATOM 685 C C . ASP A 1 85 ? -12.532 -15.698 1.500 1.00 80.62 85 ASP A C 1
ATOM 687 O O . ASP A 1 85 ? -12.952 -15.286 0.424 1.00 80.62 85 ASP A O 1
ATOM 691 N N . SER A 1 86 ? -13.137 -15.430 2.661 1.00 80.88 86 SER A N 1
ATOM 692 C CA . SER A 1 86 ? -14.385 -14.670 2.767 1.00 80.88 86 SER A CA 1
ATOM 693 C C . SER A 1 86 ? -14.258 -13.254 2.204 1.00 80.88 86 SER A C 1
ATOM 695 O O . SER A 1 86 ? -15.119 -12.819 1.456 1.00 80.88 86 SER A O 1
ATOM 697 N N . ILE A 1 87 ? -13.145 -12.564 2.476 1.00 81.81 87 ILE A N 1
ATOM 698 C CA . ILE A 1 87 ? -12.893 -11.213 1.951 1.00 81.81 87 ILE A CA 1
ATOM 699 C C . ILE A 1 87 ? -12.770 -11.257 0.424 1.00 81.81 87 ILE A C 1
ATOM 701 O O . ILE A 1 87 ? -13.300 -10.390 -0.262 1.00 81.81 87 ILE A O 1
ATOM 705 N N . LEU A 1 88 ? -12.104 -12.280 -0.121 1.00 82.56 88 LEU A N 1
ATOM 706 C CA . LEU A 1 88 ? -11.990 -12.450 -1.571 1.00 82.56 88 LEU A CA 1
ATOM 707 C C . LEU A 1 88 ? -13.353 -12.711 -2.229 1.00 82.56 88 LEU A C 1
ATOM 709 O O . LEU A 1 88 ? -13.597 -12.215 -3.329 1.00 82.56 88 LEU A O 1
ATOM 713 N N . GLN A 1 89 ? -14.230 -13.466 -1.560 1.00 84.19 89 GLN A N 1
ATOM 714 C CA . GLN A 1 89 ? -15.602 -13.712 -2.011 1.00 84.19 89 GLN A CA 1
ATOM 715 C C . GLN A 1 89 ? -16.459 -12.437 -1.947 1.00 84.19 89 GLN A C 1
ATOM 717 O O . GLN A 1 89 ? -17.069 -12.069 -2.947 1.00 84.19 89 GLN A O 1
ATOM 722 N N . ASP A 1 90 ? -16.451 -11.715 -0.823 1.00 82.56 90 ASP A N 1
ATOM 723 C CA . ASP A 1 90 ? -17.252 -10.494 -0.620 1.00 82.56 90 ASP A CA 1
ATOM 724 C C . ASP A 1 90 ? -16.896 -9.380 -1.619 1.00 82.56 90 ASP A C 1
ATOM 726 O O . ASP A 1 90 ? -17.741 -8.573 -2.040 1.00 82.56 90 ASP A O 1
ATOM 730 N N . LEU A 1 91 ? -15.622 -9.342 -2.009 1.00 82.12 91 LEU A N 1
ATOM 731 C CA . LEU A 1 91 ? -15.089 -8.413 -2.992 1.00 82.12 91 LEU A CA 1
ATOM 732 C C . LEU A 1 91 ? -15.240 -8.895 -4.434 1.00 82.12 91 LEU A C 1
ATOM 734 O O . LEU A 1 91 ? -14.835 -8.156 -5.320 1.00 82.12 91 LEU A O 1
ATOM 738 N N . ALA A 1 92 ? -15.811 -10.079 -4.685 1.00 82.69 92 ALA A N 1
ATOM 739 C CA . ALA A 1 92 ? -15.929 -10.663 -6.025 1.00 82.69 92 ALA A CA 1
ATOM 740 C C . ALA A 1 92 ? -14.574 -10.752 -6.758 1.00 82.69 92 ALA A C 1
ATOM 742 O O . ALA A 1 92 ? -14.490 -10.645 -7.975 1.00 82.69 92 ALA A O 1
ATOM 743 N N . ILE A 1 93 ? -13.473 -10.923 -6.017 1.00 76.94 93 ILE A N 1
ATOM 744 C CA . ILE A 1 93 ? -12.120 -11.008 -6.592 1.00 76.94 93 ILE A CA 1
ATOM 745 C C . ILE A 1 93 ?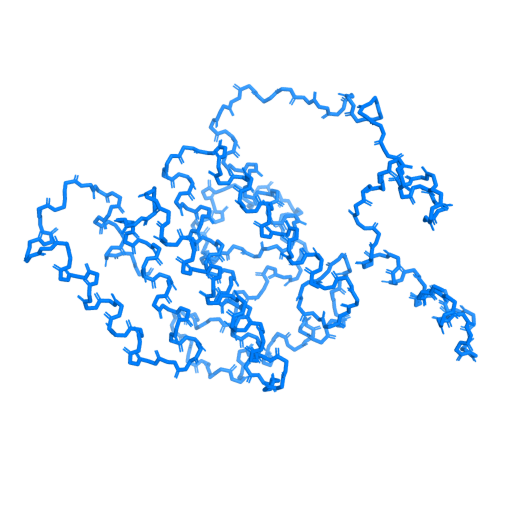 -11.987 -12.293 -7.414 1.00 76.94 93 ILE A C 1
ATOM 747 O O . ILE A 1 93 ? -11.432 -12.279 -8.506 1.00 76.94 93 ILE A O 1
ATOM 751 N N . LYS A 1 94 ? -12.575 -13.390 -6.926 1.00 71.12 94 LYS A N 1
ATOM 752 C CA . LYS A 1 94 ? -12.560 -14.701 -7.594 1.00 71.12 94 LYS A CA 1
ATOM 753 C C . LYS A 1 94 ? -13.294 -14.736 -8.935 1.00 71.12 94 LYS A C 1
ATOM 755 O O . LYS A 1 94 ? -13.072 -15.669 -9.696 1.00 71.12 94 LYS A O 1
ATOM 760 N N . ASP A 1 95 ? -14.134 -13.743 -9.212 1.00 75.06 95 ASP A N 1
ATOM 761 C CA . ASP A 1 95 ? -14.900 -13.671 -10.457 1.00 75.06 95 ASP A CA 1
ATOM 762 C C . ASP A 1 95 ? -14.048 -13.142 -11.627 1.00 75.06 95 ASP A C 1
ATOM 764 O O . ASP A 1 95 ? -14.488 -13.162 -12.775 1.00 75.06 95 ASP A O 1
ATOM 768 N N . PHE A 1 96 ? -12.822 -12.684 -11.346 1.00 68.38 96 PHE A N 1
ATOM 769 C CA . PHE A 1 96 ? -11.878 -12.174 -12.335 1.00 68.38 96 PHE A CA 1
ATOM 770 C C . PHE A 1 96 ? -10.601 -13.016 -12.353 1.00 68.38 96 PHE A C 1
ATOM 772 O O . PHE A 1 96 ? -9.868 -13.058 -11.361 1.00 68.38 96 PHE A O 1
ATOM 779 N N . ASP A 1 97 ? -10.287 -13.607 -13.507 1.00 65.25 97 ASP A N 1
ATOM 780 C CA . ASP A 1 97 ? -9.112 -14.475 -13.694 1.00 65.25 97 ASP A CA 1
ATOM 781 C C . ASP A 1 97 ? -7.770 -13.760 -13.433 1.00 65.25 97 ASP A C 1
ATOM 783 O O . ASP A 1 97 ? -6.798 -14.383 -13.012 1.00 65.25 97 ASP A O 1
ATOM 787 N N . TRP A 1 98 ? -7.721 -12.439 -13.625 1.00 66.56 98 TRP A N 1
ATOM 788 C CA . TRP A 1 98 ? -6.506 -11.617 -13.529 1.00 66.56 98 TRP A CA 1
ATOM 789 C C . TRP A 1 98 ? -6.275 -10.983 -12.143 1.00 66.56 98 TRP A C 1
ATOM 791 O O . TRP A 1 98 ? -5.267 -10.318 -11.903 1.00 66.56 98 TRP A O 1
ATOM 801 N N . SER A 1 99 ? -7.195 -11.165 -11.195 1.00 59.34 99 SER A N 1
ATOM 802 C CA . SER A 1 99 ? -7.206 -10.429 -9.919 1.00 59.34 99 SER A CA 1
ATOM 803 C C . SER A 1 99 ? -6.116 -10.837 -8.912 1.00 59.34 99 SER A C 1
ATOM 805 O O . SER A 1 99 ? -5.933 -10.176 -7.886 1.00 59.34 99 SER A O 1
ATOM 807 N N . GLY A 1 100 ? -5.372 -11.906 -9.213 1.00 61.00 100 GLY A N 1
ATOM 808 C CA . GLY A 1 100 ? -4.293 -12.459 -8.391 1.00 61.00 100 GLY A CA 1
ATOM 809 C C . GLY A 1 100 ? -2.937 -12.562 -9.094 1.00 61.00 100 GLY A C 1
ATOM 810 O O . GLY A 1 100 ? -2.068 -13.276 -8.603 1.00 61.00 100 GLY A O 1
ATOM 811 N N . GLU A 1 101 ? -2.732 -11.895 -10.234 1.00 68.31 101 GLU A N 1
ATOM 812 C CA . GLU A 1 101 ? -1.518 -12.095 -11.050 1.00 68.31 101 GLU A CA 1
ATOM 813 C C . GLU A 1 101 ? -0.234 -11.509 -10.436 1.00 68.31 101 GLU A C 1
ATOM 815 O O . GLU A 1 101 ? 0.878 -11.886 -10.811 1.00 68.31 101 GLU A O 1
ATOM 820 N N . SER A 1 102 ? -0.357 -10.613 -9.454 1.00 85.12 102 SER A N 1
ATOM 821 C CA . SER A 1 102 ? 0.791 -10.056 -8.736 1.00 85.12 102 SER A CA 1
ATOM 822 C C . SER A 1 102 ? 1.281 -11.022 -7.654 1.00 85.12 102 SER A C 1
ATOM 824 O O . SER A 1 102 ? 0.550 -11.405 -6.741 1.00 85.12 102 SER A O 1
ATOM 826 N N . LEU A 1 103 ? 2.569 -11.375 -7.707 1.00 88.75 103 LEU A N 1
ATOM 827 C CA . LEU A 1 103 ? 3.207 -12.232 -6.700 1.00 88.75 103 LEU A CA 1
ATOM 828 C C . LEU A 1 103 ? 3.205 -11.604 -5.303 1.00 88.75 103 LEU A C 1
ATOM 830 O O . LEU A 1 103 ? 3.302 -12.312 -4.301 1.00 88.75 103 LEU A O 1
ATOM 834 N N . GLU A 1 104 ? 3.075 -10.282 -5.213 1.00 91.00 104 GLU A N 1
ATOM 835 C CA . GLU A 1 104 ? 2.944 -9.561 -3.956 1.00 91.00 104 GLU A CA 1
ATOM 836 C C . GLU A 1 104 ? 1.693 -9.982 -3.168 1.00 91.00 104 GLU A C 1
ATOM 838 O O . GLU A 1 104 ? 1.703 -9.903 -1.939 1.00 91.00 104 GLU A O 1
ATOM 843 N N . MET A 1 105 ? 0.674 -10.555 -3.825 1.00 88.00 105 MET A N 1
ATOM 844 C CA . MET A 1 105 ? -0.490 -11.166 -3.165 1.00 88.00 105 MET A CA 1
ATOM 845 C C . MET A 1 105 ? -0.121 -12.334 -2.238 1.00 88.00 105 MET A C 1
ATOM 847 O O . MET A 1 105 ? -0.908 -12.698 -1.368 1.00 88.00 105 MET A O 1
ATOM 851 N N . LEU A 1 106 ? 1.088 -12.895 -2.366 1.00 88.88 106 LEU A N 1
ATOM 852 C CA . LEU A 1 106 ? 1.613 -13.941 -1.483 1.00 88.88 106 LEU A CA 1
ATOM 853 C C . LEU A 1 106 ? 2.315 -13.390 -0.233 1.00 88.88 106 LEU A C 1
ATOM 855 O O . LEU A 1 106 ? 2.563 -14.140 0.711 1.00 88.88 106 LEU A O 1
ATOM 859 N N . LEU A 1 107 ? 2.611 -12.087 -0.164 1.00 90.94 107 LEU A N 1
ATOM 860 C CA . LEU A 1 107 ? 3.264 -11.483 1.004 1.00 90.94 107 LEU A CA 1
ATOM 861 C C . LEU A 1 107 ? 2.520 -11.677 2.341 1.00 90.94 107 LEU A C 1
ATOM 863 O O . LEU A 1 107 ? 3.210 -11.759 3.359 1.00 90.94 107 LEU A O 1
ATOM 867 N N . PRO A 1 108 ? 1.176 -11.802 2.409 1.00 89.25 108 PRO A N 1
ATOM 868 C CA . PRO A 1 108 ? 0.473 -12.142 3.646 1.00 89.25 108 PRO A CA 1
ATOM 869 C C . PRO A 1 108 ? 0.948 -13.449 4.304 1.00 89.25 108 PRO A C 1
ATOM 871 O O . PRO A 1 108 ? 0.802 -13.587 5.519 1.00 89.25 108 PRO A O 1
ATOM 874 N N . LEU A 1 109 ? 1.600 -14.360 3.562 1.00 86.00 109 LEU A N 1
ATOM 875 C CA . LEU A 1 109 ? 2.253 -15.563 4.108 1.00 86.00 109 LEU A CA 1
ATOM 876 C C . LEU A 1 109 ? 3.410 -15.245 5.077 1.00 86.00 109 LEU A C 1
ATOM 878 O O . LEU A 1 109 ? 3.898 -16.124 5.789 1.00 86.00 109 LEU A O 1
ATOM 882 N N . ALA A 1 110 ? 3.839 -13.982 5.152 1.00 84.50 110 ALA A N 1
ATOM 883 C CA . ALA A 1 110 ? 4.740 -13.480 6.183 1.00 84.50 110 ALA A CA 1
ATOM 884 C C . ALA A 1 110 ? 4.161 -13.618 7.602 1.00 84.50 110 ALA A C 1
ATOM 886 O O . ALA A 1 110 ? 4.919 -13.734 8.575 1.00 84.50 110 ALA A O 1
ATOM 887 N N . TYR A 1 111 ? 2.833 -13.629 7.737 1.00 80.56 111 TYR A N 1
ATOM 888 C CA . TYR A 1 111 ? 2.146 -13.791 9.012 1.00 80.56 111 TYR A CA 1
ATOM 889 C C . TYR A 1 111 ? 1.776 -15.258 9.279 1.00 80.56 111 TYR A C 1
ATOM 891 O O . TYR A 1 111 ? 1.569 -16.030 8.343 1.00 80.56 111 TYR A O 1
ATOM 899 N N . PRO A 1 112 ? 1.709 -15.681 10.557 1.00 71.06 112 PRO A N 1
ATOM 900 C CA . PRO A 1 112 ? 1.268 -17.029 10.893 1.00 71.06 112 PRO A CA 1
ATOM 901 C C . PRO A 1 112 ? -0.155 -17.261 10.379 1.00 71.06 112 PRO A C 1
ATOM 903 O O . PRO A 1 112 ? -1.065 -16.499 10.703 1.00 71.06 112 PRO A O 1
ATOM 906 N N . SER A 1 113 ? -0.348 -18.329 9.609 1.00 66.00 113 SER A N 1
ATOM 907 C CA . SER A 1 113 ? -1.687 -18.861 9.359 1.00 66.00 113 SER A CA 1
ATOM 908 C C . SER A 1 113 ? -2.146 -19.635 10.593 1.00 66.00 113 SER A C 1
ATOM 910 O O . SER A 1 113 ? -1.330 -20.269 11.268 1.00 66.00 113 SER A O 1
ATOM 912 N N . ILE A 1 114 ? -3.441 -19.581 10.908 1.00 60.09 114 ILE A N 1
ATOM 913 C CA . ILE A 1 114 ? -4.018 -20.362 12.011 1.00 60.09 114 ILE A CA 1
ATOM 914 C C . ILE A 1 114 ? -3.656 -21.840 11.795 1.00 60.09 114 ILE A C 1
ATOM 916 O O . ILE A 1 114 ? -3.846 -22.373 10.706 1.00 60.09 114 ILE A O 1
ATOM 920 N N . GLY A 1 115 ? -3.081 -22.481 12.816 1.00 55.38 115 GLY A N 1
ATOM 921 C CA . GLY A 1 115 ? -2.644 -23.881 12.752 1.00 55.38 115 GLY A CA 1
ATOM 922 C C . GLY A 1 115 ? -1.252 -24.122 12.148 1.00 55.38 115 GLY A C 1
ATOM 923 O O . GLY A 1 115 ? -0.776 -25.252 12.190 1.00 55.38 115 GLY A O 1
ATOM 924 N N . VAL A 1 116 ? -0.557 -23.091 11.648 1.00 60.34 116 VAL A N 1
ATOM 925 C CA . VAL A 1 116 ? 0.800 -23.218 11.088 1.00 60.34 116 VAL A CA 1
ATOM 926 C C . VAL A 1 116 ? 1.828 -22.587 12.030 1.00 60.34 116 VAL A C 1
ATOM 928 O O . VAL A 1 116 ? 2.010 -21.370 12.073 1.00 60.34 116 VAL A O 1
ATOM 931 N N . MET A 1 117 ? 2.553 -23.430 12.768 1.00 54.28 117 MET A N 1
ATOM 932 C CA . MET A 1 117 ? 3.678 -23.033 13.628 1.00 54.28 117 MET A CA 1
ATOM 933 C C . MET A 1 117 ? 4.981 -22.890 12.821 1.00 54.28 117 MET A C 1
ATOM 935 O O . MET A 1 117 ? 5.971 -23.561 13.093 1.00 54.28 117 MET A O 1
ATOM 939 N N . ALA A 1 118 ? 5.000 -22.032 11.799 1.00 62.66 118 ALA A N 1
ATOM 940 C CA . ALA A 1 118 ? 6.248 -21.683 11.116 1.00 62.66 118 ALA A CA 1
ATOM 941 C C . ALA A 1 118 ? 6.931 -20.526 11.855 1.00 62.66 118 ALA A C 1
ATOM 943 O O . ALA A 1 118 ? 6.258 -19.562 12.207 1.00 62.66 118 ALA A O 1
ATOM 944 N N . ALA A 1 119 ? 8.246 -20.566 12.075 1.00 73.88 119 ALA A N 1
ATOM 945 C CA . ALA A 1 119 ? 8.993 -19.448 12.665 1.00 73.88 119 ALA A CA 1
ATOM 946 C C . ALA A 1 119 ? 9.151 -18.272 11.673 1.00 73.88 119 ALA A C 1
ATOM 948 O O . ALA A 1 119 ? 8.988 -18.437 10.463 1.00 73.88 119 ALA A O 1
ATOM 949 N N . HIS A 1 120 ? 9.516 -17.077 12.164 1.00 76.88 120 HIS A N 1
ATOM 950 C CA . HIS A 1 120 ? 9.742 -15.877 11.333 1.00 76.88 120 HIS A CA 1
ATOM 951 C C . HIS A 1 120 ? 10.673 -16.147 10.134 1.00 76.88 120 HIS A C 1
ATOM 953 O O . HIS A 1 120 ? 10.372 -15.760 9.006 1.00 76.88 120 HIS A O 1
ATOM 959 N N . THR A 1 121 ? 11.789 -16.842 10.368 1.00 80.88 121 THR A N 1
ATOM 960 C CA . THR A 1 121 ? 12.795 -17.169 9.345 1.00 80.88 121 THR A CA 1
ATOM 961 C C . THR A 1 121 ? 12.255 -18.099 8.264 1.00 80.88 121 THR A C 1
ATOM 963 O O . THR A 1 121 ? 12.501 -17.859 7.087 1.00 80.88 121 THR A O 1
ATOM 966 N N . GLN A 1 122 ? 11.472 -19.113 8.641 1.00 82.19 122 GLN A N 1
ATOM 967 C CA . GLN A 1 122 ? 10.859 -20.057 7.703 1.00 82.19 122 GLN A CA 1
ATOM 968 C C . GLN A 1 122 ? 9.839 -19.357 6.801 1.00 82.19 122 GLN A C 1
ATOM 970 O O . GLN A 1 122 ? 9.895 -19.509 5.585 1.00 82.19 122 GLN A O 1
ATOM 975 N N . ARG A 1 123 ? 8.963 -18.519 7.372 1.00 84.12 123 ARG A N 1
ATOM 976 C CA . ARG A 1 123 ? 7.984 -17.747 6.585 1.00 84.12 123 ARG A CA 1
ATOM 977 C C . ARG A 1 123 ? 8.662 -16.774 5.624 1.00 84.12 123 ARG A C 1
ATOM 979 O O . ARG A 1 123 ? 8.262 -16.662 4.472 1.00 84.12 123 ARG A O 1
ATOM 986 N N . LYS A 1 124 ? 9.735 -16.114 6.067 1.00 82.81 124 LYS A N 1
ATOM 987 C CA . LYS A 1 124 ? 10.537 -15.247 5.196 1.00 82.81 124 LYS A CA 1
ATOM 988 C C . LYS A 1 124 ? 11.221 -16.030 4.070 1.00 82.81 124 LYS A C 1
ATOM 990 O O . LYS A 1 124 ? 11.261 -15.540 2.947 1.00 82.81 124 LYS A O 1
ATOM 995 N N . ALA A 1 125 ? 11.729 -17.232 4.352 1.00 85.38 125 ALA A N 1
ATOM 996 C CA . ALA A 1 125 ? 12.378 -18.081 3.354 1.00 85.38 125 ALA A CA 1
ATOM 997 C C . ALA A 1 125 ? 11.419 -18.499 2.227 1.00 85.38 125 ALA A C 1
ATOM 999 O O . ALA A 1 125 ? 11.817 -18.475 1.065 1.00 85.38 125 ALA A O 1
ATOM 1000 N N . LEU A 1 126 ? 10.147 -18.780 2.542 1.00 84.88 126 LEU A N 1
ATOM 1001 C CA . LEU A 1 126 ? 9.111 -19.057 1.533 1.00 84.88 126 LEU A CA 1
ATOM 1002 C C . LEU A 1 126 ? 8.913 -17.892 0.550 1.00 84.88 126 LEU A C 1
ATOM 1004 O O . LEU A 1 126 ? 8.579 -18.107 -0.609 1.00 84.88 126 LEU A O 1
ATOM 1008 N N . LEU A 1 127 ? 9.165 -16.662 1.001 1.00 89.12 127 LEU A N 1
ATOM 1009 C CA . LEU A 1 127 ? 9.035 -15.441 0.204 1.00 89.12 127 LEU A CA 1
ATOM 1010 C C . LEU A 1 127 ? 10.365 -14.985 -0.422 1.00 89.12 127 LEU A C 1
ATOM 1012 O O . LEU A 1 127 ? 10.413 -13.924 -1.042 1.00 89.12 127 LEU A O 1
ATOM 1016 N N . GLY A 1 128 ? 11.446 -15.764 -0.289 1.00 87.25 128 GLY A N 1
ATOM 1017 C CA . GLY A 1 128 ? 12.800 -15.363 -0.686 1.00 87.25 128 GLY A CA 1
ATOM 1018 C C . GLY A 1 128 ? 12.897 -14.867 -2.132 1.00 87.25 128 GLY A C 1
ATOM 1019 O O . GLY A 1 128 ? 13.399 -13.773 -2.368 1.00 87.25 128 GLY A O 1
ATOM 1020 N N . GLY A 1 129 ? 12.329 -15.598 -3.098 1.00 85.31 129 GLY A N 1
ATOM 1021 C CA . GLY A 1 129 ? 12.364 -15.207 -4.516 1.00 85.31 129 GLY A CA 1
ATOM 1022 C C . GLY A 1 129 ? 11.647 -13.883 -4.829 1.00 85.31 129 GLY A C 1
ATOM 1023 O O . GLY A 1 129 ? 12.086 -13.136 -5.710 1.00 85.31 129 GLY A O 1
ATOM 1024 N N . ILE A 1 130 ? 10.585 -13.571 -4.076 1.00 89.12 130 ILE A N 1
ATOM 1025 C CA . ILE A 1 130 ? 9.828 -12.314 -4.173 1.00 89.12 130 ILE A CA 1
ATOM 1026 C C . ILE A 1 130 ? 10.637 -11.177 -3.537 1.00 89.12 130 ILE A C 1
ATOM 1028 O O . ILE A 1 130 ? 10.846 -10.136 -4.157 1.00 89.12 130 ILE A O 1
ATOM 1032 N N . LEU A 1 131 ? 11.162 -11.395 -2.327 1.00 87.75 131 LEU A N 1
ATOM 1033 C CA . LEU A 1 131 ? 11.923 -10.393 -1.571 1.00 87.75 131 LEU A CA 1
ATOM 1034 C C . LEU A 1 131 ? 13.273 -10.050 -2.219 1.00 87.75 131 LEU A C 1
ATOM 1036 O O . LEU A 1 131 ? 13.713 -8.903 -2.171 1.00 87.75 131 LEU A O 1
ATOM 1040 N N . GLU A 1 132 ? 13.919 -11.021 -2.863 1.00 85.00 132 GLU A N 1
ATOM 1041 C CA . GLU A 1 132 ? 15.134 -10.809 -3.657 1.00 85.00 132 GLU A CA 1
ATOM 1042 C C . GLU A 1 132 ? 14.848 -10.104 -4.997 1.00 85.00 132 GLU A C 1
ATOM 1044 O O . GLU A 1 132 ? 15.770 -9.642 -5.676 1.00 85.00 132 GLU A O 1
ATOM 1049 N N . GLY A 1 133 ? 13.572 -10.000 -5.384 1.00 81.00 133 GLY A N 1
ATOM 1050 C CA . GLY A 1 133 ? 13.129 -9.406 -6.640 1.00 81.00 133 GLY A CA 1
ATOM 1051 C C . GLY A 1 133 ? 13.664 -10.144 -7.862 1.00 81.00 133 GLY A C 1
ATOM 1052 O O . GLY A 1 133 ? 14.084 -9.496 -8.822 1.00 81.00 133 GLY A O 1
ATOM 1053 N N . ARG A 1 134 ? 13.730 -11.483 -7.790 1.00 81.38 134 ARG A N 1
ATOM 1054 C CA . ARG A 1 134 ? 14.014 -12.351 -8.948 1.00 81.38 134 ARG A CA 1
ATOM 1055 C C . ARG A 1 134 ? 12.750 -12.691 -9.728 1.00 81.38 134 ARG A C 1
ATOM 1057 O O . ARG A 1 134 ? 12.841 -12.991 -10.910 1.00 81.38 134 ARG A O 1
ATOM 1064 N N . LEU A 1 135 ? 11.607 -12.677 -9.043 1.00 85.25 135 LEU A N 1
ATOM 1065 C CA . LEU A 1 135 ? 10.311 -13.057 -9.600 1.00 85.25 135 LEU A CA 1
ATOM 1066 C C . LEU A 1 135 ? 9.393 -11.853 -9.852 1.00 85.25 135 LEU A C 1
ATOM 1068 O O . LEU A 1 135 ? 8.377 -12.002 -10.516 1.00 85.25 135 LEU A O 1
ATOM 1072 N N . THR A 1 136 ? 9.725 -10.673 -9.320 1.00 87.81 136 THR A N 1
ATOM 1073 C CA . THR A 1 136 ? 8.856 -9.492 -9.375 1.00 87.81 136 THR A CA 1
ATOM 1074 C C . THR A 1 136 ? 9.270 -8.508 -10.466 1.00 87.81 136 THR A C 1
ATOM 1076 O O . THR A 1 136 ? 10.458 -8.275 -10.706 1.00 87.81 136 THR A O 1
ATOM 1079 N N . SER A 1 137 ? 8.265 -7.907 -11.098 1.00 86.88 137 SER A N 1
ATOM 1080 C CA . SER A 1 137 ? 8.381 -6.811 -12.065 1.00 86.88 137 SER A CA 1
ATOM 1081 C C . SER A 1 137 ? 8.369 -5.443 -11.370 1.00 86.88 137 SER A C 1
ATOM 1083 O O . SER A 1 137 ? 7.959 -5.317 -10.210 1.00 86.88 137 SER A O 1
ATOM 1085 N N . GLY A 1 138 ? 8.826 -4.405 -12.070 1.00 86.94 138 GLY A N 1
ATOM 1086 C CA . GLY A 1 138 ? 8.655 -3.006 -11.680 1.00 86.94 138 GLY A CA 1
ATOM 1087 C C . GLY A 1 138 ? 7.217 -2.507 -11.913 1.00 86.94 138 GLY A C 1
ATOM 1088 O O . GLY A 1 138 ? 6.430 -3.192 -12.568 1.00 86.94 138 GLY A O 1
ATOM 1089 N N . PRO A 1 139 ? 6.823 -1.366 -11.322 1.00 91.62 139 PRO A N 1
ATOM 1090 C CA . PRO A 1 139 ? 7.447 -0.721 -10.162 1.00 91.62 139 PRO A CA 1
ATOM 1091 C C . PRO A 1 139 ? 7.370 -1.606 -8.902 1.00 91.62 139 PRO A C 1
ATOM 1093 O O . PRO A 1 139 ? 6.621 -2.584 -8.862 1.00 91.62 139 PRO A O 1
ATOM 1096 N N . GLN A 1 140 ? 8.204 -1.322 -7.893 1.00 90.81 140 GLN A N 1
ATOM 1097 C CA . GLN A 1 140 ? 8.369 -2.204 -6.728 1.00 90.81 140 GLN A CA 1
ATOM 1098 C C . GLN A 1 140 ? 8.725 -1.442 -5.444 1.00 90.81 140 GLN A C 1
ATOM 1100 O O . GLN A 1 140 ? 9.577 -0.560 -5.470 1.00 90.81 140 GLN A O 1
ATOM 1105 N N . TYR A 1 141 ? 8.146 -1.832 -4.306 1.00 91.19 141 TYR A N 1
ATOM 1106 C CA . TYR A 1 141 ? 8.430 -1.252 -2.984 1.00 91.19 141 TYR A CA 1
ATOM 1107 C C . TYR A 1 141 ? 9.264 -2.172 -2.070 1.00 91.19 141 TYR A C 1
ATOM 1109 O O . TYR A 1 141 ? 9.813 -1.707 -1.072 1.00 91.19 141 TYR A O 1
ATOM 1117 N N . LEU A 1 142 ? 9.410 -3.466 -2.385 1.00 87.62 142 LEU A N 1
ATOM 1118 C CA . LEU A 1 142 ? 10.148 -4.433 -1.553 1.00 87.62 142 LEU A CA 1
ATOM 1119 C C . LEU A 1 142 ? 11.674 -4.325 -1.694 1.00 87.62 142 LEU A C 1
ATOM 1121 O O . LEU A 1 142 ? 12.407 -4.294 -0.703 1.00 87.62 142 LEU A O 1
ATOM 1125 N N . ARG A 1 143 ? 12.166 -4.275 -2.936 1.00 81.31 143 ARG A N 1
ATOM 1126 C CA . ARG A 1 143 ? 13.599 -4.315 -3.256 1.00 81.31 143 ARG A CA 1
ATOM 1127 C C . ARG A 1 143 ? 14.196 -2.913 -3.288 1.00 81.31 143 ARG A C 1
ATOM 1129 O O . ARG A 1 143 ? 13.573 -1.981 -3.779 1.00 81.31 143 ARG A O 1
ATOM 1136 N N . PHE A 1 144 ? 15.444 -2.783 -2.838 1.00 78.06 144 PHE A N 1
ATOM 1137 C CA . PHE A 1 144 ? 16.188 -1.535 -2.983 1.00 78.06 144 PHE A CA 1
ATOM 1138 C C . PHE A 1 144 ? 16.456 -1.215 -4.459 1.00 78.06 144 PHE A C 1
ATOM 1140 O O . PHE A 1 144 ? 17.167 -1.953 -5.144 1.00 78.06 144 PHE A O 1
ATOM 1147 N N . HIS A 1 145 ? 15.895 -0.104 -4.926 1.00 81.38 145 HIS A N 1
ATOM 1148 C CA . HIS A 1 145 ? 16.166 0.507 -6.226 1.00 81.38 145 HIS A CA 1
ATOM 1149 C C . HIS A 1 145 ? 15.859 2.016 -6.160 1.00 81.38 145 HIS A C 1
ATOM 1151 O O . HIS A 1 145 ? 15.177 2.441 -5.225 1.00 81.38 145 HIS A O 1
ATOM 1157 N N . PRO A 1 146 ? 16.360 2.836 -7.103 1.00 82.12 146 PRO A N 1
ATOM 1158 C CA . PRO A 1 146 ? 16.231 4.296 -7.036 1.00 82.12 146 PRO A CA 1
ATOM 1159 C C . PRO A 1 146 ? 14.788 4.808 -6.934 1.00 82.12 146 PRO A C 1
ATOM 1161 O O . PRO A 1 146 ? 14.538 5.780 -6.229 1.00 82.12 146 PRO A O 1
ATOM 1164 N N . ALA A 1 147 ? 13.834 4.129 -7.572 1.00 87.00 147 ALA A N 1
ATOM 1165 C CA . ALA A 1 147 ? 12.420 4.493 -7.541 1.00 87.00 147 ALA A CA 1
ATOM 1166 C C . ALA A 1 147 ? 11.621 3.767 -6.435 1.00 87.00 147 ALA A C 1
ATOM 1168 O O . ALA A 1 147 ? 10.399 3.873 -6.403 1.00 87.00 147 ALA A O 1
ATOM 1169 N N . GLN A 1 148 ? 12.279 3.049 -5.509 1.00 89.50 148 GLN A N 1
ATOM 1170 C CA . GLN A 1 148 ? 11.602 2.305 -4.436 1.00 89.50 148 GLN A CA 1
ATOM 1171 C C . GLN A 1 148 ? 10.817 3.232 -3.507 1.00 89.50 148 GLN A C 1
ATOM 1173 O O . GLN A 1 148 ? 9.641 2.995 -3.252 1.00 89.50 148 GLN A O 1
ATOM 1178 N N . GLU A 1 149 ? 11.481 4.256 -2.963 1.00 89.94 149 GLU A N 1
ATOM 1179 C CA . GLU A 1 149 ? 10.846 5.188 -2.026 1.00 89.94 149 GLU A CA 1
ATOM 1180 C C . GLU A 1 149 ? 9.811 6.080 -2.733 1.00 89.94 149 GLU A C 1
ATOM 1182 O O . GLU A 1 149 ? 8.705 6.155 -2.210 1.00 89.94 149 GLU A O 1
ATOM 1187 N N . PRO A 1 150 ? 10.076 6.644 -3.936 1.00 90.94 150 PRO A N 1
ATOM 1188 C CA . PRO A 1 150 ? 9.046 7.347 -4.705 1.00 90.94 150 PRO A CA 1
ATOM 1189 C C . PRO A 1 150 ? 7.787 6.511 -4.962 1.00 90.94 150 PRO A C 1
ATOM 1191 O O . PRO A 1 150 ? 6.677 7.005 -4.791 1.00 90.94 150 PRO A O 1
ATOM 1194 N N . TYR A 1 151 ? 7.938 5.232 -5.326 1.00 94.31 151 TYR A N 1
ATOM 1195 C CA . TYR A 1 151 ? 6.787 4.353 -5.543 1.00 94.31 151 TYR A CA 1
ATOM 1196 C C . TYR A 1 151 ? 6.028 4.052 -4.246 1.00 94.31 151 TYR A C 1
ATOM 1198 O O . TYR A 1 151 ? 4.800 4.028 -4.227 1.00 94.31 151 TYR A O 1
ATOM 1206 N N . LEU A 1 152 ? 6.748 3.851 -3.140 1.00 93.62 152 LEU A N 1
ATOM 1207 C CA . LEU A 1 152 ? 6.125 3.634 -1.839 1.00 93.62 152 LEU A CA 1
ATOM 1208 C C . LEU A 1 152 ? 5.382 4.882 -1.336 1.00 93.62 152 LEU A C 1
ATOM 1210 O O . LEU A 1 152 ? 4.288 4.755 -0.790 1.00 93.62 152 LEU A O 1
ATOM 1214 N N . ASP A 1 153 ? 5.952 6.071 -1.524 1.00 93.38 153 ASP A N 1
ATOM 1215 C CA . ASP A 1 153 ? 5.297 7.335 -1.183 1.00 93.38 153 ASP A CA 1
ATOM 1216 C C . ASP A 1 153 ? 4.039 7.545 -2.051 1.00 93.38 153 ASP A C 1
ATOM 1218 O O . ASP A 1 153 ? 2.983 7.859 -1.509 1.00 93.38 153 ASP A O 1
ATOM 1222 N N . PHE A 1 154 ? 4.076 7.197 -3.342 1.00 95.38 154 PHE A N 1
ATOM 1223 C CA . PHE A 1 154 ? 2.878 7.191 -4.191 1.00 95.38 154 PHE A CA 1
ATOM 1224 C C . PHE A 1 154 ? 1.788 6.220 -3.716 1.00 95.38 154 PHE A C 1
ATOM 1226 O O . PHE A 1 154 ? 0.614 6.579 -3.701 1.00 95.38 154 PHE A O 1
ATOM 1233 N N . ILE A 1 155 ? 2.145 5.006 -3.280 1.00 96.62 155 ILE A N 1
ATOM 1234 C CA . ILE A 1 155 ? 1.171 4.067 -2.698 1.00 96.62 155 ILE A CA 1
ATOM 1235 C C . ILE A 1 155 ? 0.512 4.670 -1.450 1.00 96.62 155 ILE A C 1
ATOM 1237 O O . ILE A 1 155 ? -0.701 4.552 -1.271 1.00 96.62 155 ILE A O 1
ATOM 1241 N N . ARG A 1 156 ? 1.292 5.323 -0.579 1.00 96.50 156 ARG A N 1
ATOM 1242 C CA . ARG A 1 156 ? 0.773 5.993 0.626 1.00 96.50 156 ARG A CA 1
ATOM 1243 C C . ARG A 1 156 ? -0.178 7.133 0.270 1.00 96.50 156 ARG A C 1
ATOM 1245 O O . ARG A 1 156 ? -1.232 7.257 0.895 1.00 96.50 156 ARG A O 1
ATOM 1252 N N . ASP A 1 157 ? 0.161 7.918 -0.746 1.00 96.56 157 ASP A N 1
ATOM 1253 C CA . ASP A 1 157 ? -0.702 8.984 -1.251 1.00 96.56 157 ASP A CA 1
ATOM 1254 C C . ASP A 1 157 ? -1.985 8.419 -1.866 1.00 96.56 157 ASP A C 1
ATOM 1256 O O . ASP A 1 157 ? -3.067 8.929 -1.581 1.00 96.56 157 ASP A O 1
ATOM 1260 N N . ALA A 1 158 ? -1.907 7.312 -2.610 1.00 97.06 158 ALA A N 1
ATOM 1261 C CA . ALA A 1 158 ? -3.080 6.620 -3.137 1.00 97.06 158 ALA A CA 1
ATOM 1262 C C . ALA A 1 158 ? -4.009 6.147 -2.008 1.00 97.06 158 ALA A C 1
ATOM 1264 O O . ALA A 1 158 ? -5.208 6.421 -2.049 1.00 97.06 158 ALA A O 1
ATOM 1265 N N . PHE A 1 159 ? -3.467 5.516 -0.957 1.00 97.81 159 PHE A N 1
ATOM 1266 C CA . PHE A 1 159 ? -4.231 5.163 0.245 1.00 97.81 159 PHE A CA 1
ATOM 1267 C C . PHE A 1 159 ? -4.939 6.378 0.850 1.00 97.81 159 PHE A C 1
ATOM 1269 O O . PHE A 1 159 ? -6.124 6.301 1.176 1.00 97.81 159 PHE A O 1
ATOM 1276 N N . LYS A 1 160 ? -4.223 7.499 0.994 1.00 96.31 160 LYS A N 1
ATOM 1277 C CA . LYS A 1 160 ? -4.761 8.735 1.567 1.00 96.31 160 LYS A CA 1
ATOM 1278 C C . LYS A 1 160 ? -5.885 9.316 0.708 1.00 96.31 160 LYS A C 1
ATOM 1280 O O . LYS A 1 160 ? -6.970 9.537 1.237 1.00 96.31 160 LYS A O 1
ATOM 1285 N N . VAL A 1 161 ? -5.645 9.523 -0.587 1.00 96.56 161 VAL A N 1
ATOM 1286 C CA . VAL A 1 161 ? -6.626 10.089 -1.527 1.00 96.56 161 VAL A CA 1
ATOM 1287 C C . VAL A 1 161 ? -7.879 9.223 -1.571 1.00 96.56 161 VAL A C 1
ATOM 1289 O O . VAL A 1 161 ? -8.988 9.742 -1.475 1.00 96.56 161 VAL A O 1
ATOM 1292 N N . ILE A 1 162 ? -7.720 7.902 -1.652 1.00 95.88 162 ILE A N 1
ATOM 1293 C CA . ILE A 1 162 ? -8.848 6.970 -1.638 1.00 95.88 162 ILE A CA 1
ATOM 1294 C C . ILE A 1 162 ? -9.630 7.088 -0.325 1.00 95.88 162 ILE A C 1
ATOM 1296 O O . ILE A 1 162 ? -10.846 7.254 -0.353 1.00 95.88 162 ILE A O 1
ATOM 1300 N N . ALA A 1 163 ? -8.955 7.035 0.826 1.00 95.12 163 ALA A N 1
ATOM 1301 C CA . ALA A 1 163 ? -9.612 7.081 2.130 1.00 95.12 163 ALA A CA 1
ATOM 1302 C C . ALA A 1 163 ? -10.369 8.400 2.370 1.00 95.12 163 ALA A C 1
ATOM 1304 O O . ALA A 1 163 ? -11.468 8.377 2.920 1.00 95.12 163 ALA A O 1
ATOM 1305 N N . GLU A 1 164 ? -9.807 9.535 1.947 1.00 93.44 164 GLU A N 1
ATOM 1306 C CA . GLU A 1 164 ? -10.409 10.868 2.108 1.00 93.44 164 GLU A CA 1
ATOM 1307 C C . GLU A 1 164 ? -11.667 11.070 1.239 1.00 93.44 164 GLU A C 1
ATOM 1309 O O . GLU A 1 164 ? -12.490 11.924 1.556 1.00 93.44 164 GLU A O 1
ATOM 1314 N N . ASN A 1 165 ? -11.863 10.254 0.196 1.00 91.50 165 ASN A N 1
ATOM 1315 C CA . ASN A 1 165 ? -13.028 10.309 -0.698 1.00 91.50 165 ASN A CA 1
ATOM 1316 C C . ASN A 1 165 ? -14.097 9.237 -0.401 1.00 91.50 165 ASN A C 1
ATOM 1318 O O . ASN A 1 165 ? -15.067 9.100 -1.149 1.00 91.50 165 ASN A O 1
ATOM 1322 N N . LEU A 1 166 ? -13.937 8.462 0.674 1.00 91.31 166 LEU A N 1
ATOM 1323 C CA . LEU A 1 166 ? -14.866 7.403 1.073 1.00 91.31 166 LEU A CA 1
ATOM 1324 C C . LEU A 1 166 ? -15.651 7.777 2.337 1.00 91.31 166 LEU A C 1
ATOM 1326 O O . LEU A 1 166 ? -15.254 8.634 3.123 1.00 91.31 166 LEU A O 1
ATOM 1330 N N . GLN A 1 167 ? -16.773 7.087 2.559 1.00 90.38 167 GLN A N 1
ATOM 1331 C CA . GLN A 1 167 ? -17.567 7.233 3.785 1.00 90.38 167 GLN A CA 1
ATOM 1332 C C . GLN A 1 167 ? -16.780 6.757 5.015 1.00 90.38 167 GLN A C 1
ATOM 1334 O O . GLN A 1 167 ? -15.884 5.925 4.895 1.00 90.38 167 GLN A O 1
ATOM 1339 N N . THR A 1 168 ? -17.134 7.227 6.214 1.00 89.06 168 THR A N 1
ATOM 1340 C CA . THR A 1 168 ? -16.368 7.012 7.460 1.00 89.06 168 THR A CA 1
ATOM 1341 C C . THR A 1 168 ? -15.964 5.554 7.727 1.00 89.06 168 THR A C 1
ATOM 1343 O O . THR A 1 168 ? -14.808 5.290 8.077 1.00 89.06 168 THR A O 1
ATOM 1346 N N . SER A 1 169 ? -16.872 4.598 7.525 1.00 88.38 169 SER A N 1
ATOM 1347 C CA . SER A 1 169 ? -16.621 3.167 7.758 1.00 88.38 169 SER A CA 1
ATOM 1348 C C . SER A 1 169 ? -15.645 2.567 6.733 1.00 88.38 169 SER A C 1
ATOM 1350 O O . SER A 1 169 ? -14.696 1.850 7.072 1.00 88.38 169 SER A O 1
ATOM 1352 N N . GLN A 1 170 ? -15.806 2.943 5.465 1.00 91.38 170 GLN A N 1
ATOM 1353 C CA . GLN A 1 170 ? -14.926 2.563 4.359 1.00 91.38 170 GLN A CA 1
ATOM 1354 C C . GLN A 1 170 ? -13.546 3.216 4.496 1.00 91.38 170 GLN A C 1
ATOM 1356 O O . GLN A 1 170 ? -12.531 2.534 4.380 1.00 91.38 170 GLN A O 1
ATOM 1361 N N . ARG A 1 171 ? -13.495 4.509 4.836 1.00 94.06 171 ARG A N 1
ATOM 1362 C CA . ARG A 1 171 ? -12.274 5.258 5.166 1.00 94.06 171 ARG A CA 1
ATOM 1363 C C . ARG A 1 171 ? -11.487 4.562 6.273 1.00 94.06 171 ARG A C 1
ATOM 1365 O O . ARG A 1 171 ? -10.283 4.353 6.136 1.00 94.06 171 ARG A O 1
ATOM 1372 N N . THR A 1 172 ? -12.166 4.162 7.350 1.00 93.94 172 THR A N 1
ATOM 1373 C CA . THR A 1 172 ? -11.548 3.404 8.449 1.00 93.94 172 THR A CA 1
ATOM 1374 C C . THR A 1 172 ? -10.954 2.095 7.940 1.00 93.94 172 THR A C 1
ATOM 1376 O O . THR A 1 172 ? -9.798 1.798 8.235 1.00 93.94 172 THR A O 1
ATOM 1379 N N . SER A 1 173 ? -11.691 1.354 7.110 1.00 93.00 173 SER A N 1
ATOM 1380 C CA . SER A 1 173 ? -11.218 0.096 6.516 1.00 93.00 173 SER A CA 1
ATOM 1381 C C . SER A 1 173 ? -9.966 0.284 5.647 1.00 93.00 173 SER A C 1
ATOM 1383 O O . SER A 1 173 ? -9.012 -0.487 5.774 1.00 93.00 173 SER A O 1
ATOM 1385 N N . ILE A 1 174 ? -9.921 1.334 4.817 1.00 95.94 174 ILE A N 1
ATOM 1386 C CA . ILE A 1 174 ? -8.752 1.660 3.984 1.00 95.94 174 ILE A CA 1
ATOM 1387 C C . ILE A 1 174 ? -7.540 2.029 4.847 1.00 95.94 174 ILE A C 1
ATOM 1389 O O . ILE A 1 174 ? -6.445 1.522 4.605 1.00 95.94 174 ILE A O 1
ATOM 1393 N N . TYR A 1 175 ? -7.709 2.843 5.893 1.00 97.06 175 TYR A N 1
ATOM 1394 C CA . TYR A 1 175 ? -6.589 3.179 6.776 1.00 97.06 175 TYR A CA 1
ATOM 1395 C C . TYR A 1 175 ? -6.112 2.001 7.627 1.00 97.06 175 TYR A C 1
ATOM 1397 O O . TYR A 1 175 ? -4.911 1.857 7.837 1.00 97.06 175 TYR A O 1
ATOM 1405 N N . VAL A 1 176 ? -7.007 1.119 8.075 1.00 95.62 176 VAL A N 1
ATOM 1406 C CA . VAL A 1 176 ? -6.614 -0.137 8.732 1.00 95.62 176 VAL A CA 1
ATOM 1407 C C . VAL A 1 176 ? -5.774 -0.995 7.787 1.00 95.62 176 VAL A C 1
ATOM 1409 O O . VAL A 1 176 ? -4.746 -1.538 8.196 1.00 95.62 176 VAL A O 1
ATOM 1412 N N . TRP A 1 177 ? -6.164 -1.089 6.513 1.00 96.12 177 TRP A N 1
ATOM 1413 C CA . TRP A 1 177 ? -5.378 -1.799 5.509 1.00 96.12 177 TRP A CA 1
ATOM 1414 C C . TRP A 1 177 ? -4.002 -1.153 5.299 1.00 96.12 177 TRP A C 1
ATOM 1416 O O . TRP A 1 177 ? -2.992 -1.858 5.341 1.00 96.12 177 TRP A O 1
ATOM 1426 N N . TRP A 1 178 ? -3.932 0.174 5.187 1.00 97.69 178 TRP A N 1
ATOM 1427 C CA . TRP A 1 178 ? -2.663 0.903 5.119 1.00 97.69 178 TRP A CA 1
ATOM 1428 C C . TRP A 1 178 ? -1.756 0.624 6.329 1.00 97.69 178 TRP A C 1
ATOM 1430 O O . TRP A 1 178 ? -0.588 0.278 6.157 1.00 97.69 178 TRP A O 1
ATOM 1440 N N . LEU A 1 179 ? -2.282 0.685 7.558 1.00 97.19 179 LEU A N 1
ATOM 1441 C CA . LEU A 1 179 ? -1.508 0.395 8.773 1.00 97.19 179 LEU A CA 1
ATOM 1442 C C . LEU A 1 179 ? -0.963 -1.041 8.769 1.00 97.19 179 LEU A C 1
ATOM 1444 O O . LEU A 1 179 ? 0.194 -1.281 9.125 1.00 97.19 179 LEU A O 1
ATOM 1448 N N . ARG A 1 180 ? -1.764 -2.009 8.311 1.00 95.25 180 ARG A N 1
ATOM 1449 C CA . ARG A 1 180 ? -1.319 -3.401 8.147 1.00 95.25 180 ARG A CA 1
ATOM 1450 C C . ARG A 1 180 ? -0.251 -3.544 7.071 1.00 95.25 180 ARG A C 1
ATOM 1452 O O . ARG A 1 180 ? 0.670 -4.342 7.245 1.00 95.25 180 ARG A O 1
ATOM 1459 N N . PHE A 1 181 ? -0.352 -2.778 5.991 1.00 96.06 181 PHE A N 1
ATOM 1460 C CA . PHE A 1 181 ? 0.663 -2.732 4.947 1.00 96.06 181 PHE A CA 1
ATOM 1461 C C . PHE A 1 181 ? 1.987 -2.170 5.481 1.00 96.06 181 PHE A C 1
ATOM 1463 O O . PHE A 1 181 ? 3.022 -2.814 5.327 1.00 96.06 181 PHE A O 1
ATOM 1470 N N . GLU A 1 182 ? 1.974 -1.059 6.223 1.00 95.44 182 GLU A N 1
ATOM 1471 C CA . GLU A 1 182 ? 3.184 -0.534 6.877 1.00 95.44 182 GLU A CA 1
ATOM 1472 C C . GLU A 1 182 ? 3.779 -1.550 7.866 1.00 95.44 182 GLU A C 1
ATOM 1474 O O . GLU A 1 182 ? 4.993 -1.772 7.885 1.00 95.44 182 GLU A O 1
ATOM 1479 N N . ARG A 1 183 ? 2.937 -2.251 8.640 1.00 93.38 183 ARG A N 1
ATOM 1480 C CA . ARG A 1 183 ? 3.380 -3.343 9.522 1.00 93.38 183 ARG A CA 1
ATOM 1481 C C . ARG A 1 183 ? 4.086 -4.460 8.747 1.00 93.38 183 ARG A C 1
ATOM 1483 O O . ARG A 1 183 ? 5.104 -4.978 9.208 1.00 93.38 183 ARG A O 1
ATOM 1490 N N . LEU A 1 184 ? 3.567 -4.836 7.580 1.00 92.62 184 LEU A N 1
ATOM 1491 C CA . LEU A 1 184 ? 4.167 -5.848 6.708 1.00 92.62 184 LEU A CA 1
ATOM 1492 C C . LEU A 1 184 ? 5.545 -5.397 6.195 1.00 92.62 184 LEU A C 1
ATOM 1494 O O . LEU A 1 184 ? 6.491 -6.185 6.177 1.00 92.62 184 LEU A O 1
ATOM 1498 N N . LEU A 1 185 ? 5.702 -4.120 5.844 1.00 91.94 185 LEU A N 1
ATOM 1499 C CA . LEU A 1 185 ? 6.999 -3.573 5.433 1.00 91.94 185 LEU A CA 1
ATOM 1500 C C . LEU A 1 185 ? 8.018 -3.575 6.582 1.00 91.94 185 LEU A C 1
ATOM 1502 O O . LEU A 1 185 ? 9.183 -3.927 6.369 1.00 91.94 185 LEU A O 1
ATOM 1506 N N . VAL A 1 186 ? 7.584 -3.255 7.808 1.00 90.56 186 VAL A N 1
ATOM 1507 C CA . VAL A 1 186 ? 8.425 -3.360 9.015 1.00 90.56 186 VAL A CA 1
ATOM 1508 C C . VAL A 1 186 ? 8.869 -4.805 9.253 1.00 90.56 186 VAL A C 1
ATOM 1510 O O . VAL A 1 186 ? 10.029 -5.032 9.598 1.00 90.56 186 VAL A O 1
ATOM 1513 N N . PHE A 1 187 ? 7.990 -5.787 9.032 1.00 88.44 187 PHE A N 1
ATOM 1514 C CA . PHE A 1 187 ? 8.343 -7.206 9.132 1.00 88.44 187 PHE A CA 1
ATOM 1515 C C . PHE A 1 187 ? 9.494 -7.565 8.176 1.00 88.44 187 PHE A C 1
ATOM 1517 O O . PHE A 1 187 ? 10.486 -8.174 8.585 1.00 88.44 187 PHE A O 1
ATOM 1524 N N . PHE A 1 188 ? 9.423 -7.146 6.908 1.00 86.56 188 PHE A N 1
ATOM 1525 C CA . PHE A 1 188 ? 10.459 -7.492 5.931 1.00 86.56 188 PHE A CA 1
ATOM 1526 C C . PHE A 1 188 ? 11.796 -6.785 6.169 1.00 86.56 188 PHE A C 1
ATOM 1528 O O . PHE A 1 188 ? 12.848 -7.370 5.878 1.00 86.56 188 PHE A O 1
ATOM 1535 N N . SER A 1 189 ? 11.781 -5.582 6.750 1.00 81.94 189 SER A N 1
ATOM 1536 C CA . SER A 1 189 ? 12.987 -4.782 6.988 1.00 81.94 189 SER A CA 1
ATOM 1537 C C . SER A 1 189 ? 13.852 -5.270 8.159 1.00 81.94 189 SER A C 1
ATOM 1539 O O . SER A 1 189 ? 14.986 -4.814 8.305 1.00 81.94 189 SER A O 1
ATOM 1541 N N . LYS A 1 190 ? 13.372 -6.208 8.990 1.00 77.00 190 LYS A N 1
ATOM 1542 C CA . LYS A 1 190 ? 14.044 -6.663 10.229 1.00 77.00 190 LYS A CA 1
ATOM 1543 C C . LYS A 1 190 ? 15.495 -7.127 10.077 1.00 77.00 190 LYS A C 1
ATOM 1545 O O . LYS A 1 190 ? 16.249 -7.055 11.036 1.00 77.00 190 LYS A O 1
ATOM 1550 N N . THR A 1 191 ? 15.900 -7.595 8.901 1.00 66.25 191 THR A N 1
ATOM 1551 C CA . THR A 1 191 ? 17.225 -8.203 8.693 1.00 66.25 191 THR A CA 1
ATOM 1552 C C . THR A 1 191 ? 18.293 -7.242 8.158 1.00 66.25 191 THR A C 1
ATOM 1554 O O . THR A 1 191 ? 19.418 -7.682 7.960 1.00 66.25 191 THR A O 1
ATOM 1557 N N . ASP A 1 192 ? 17.969 -5.968 7.902 1.00 68.75 192 ASP A N 1
ATOM 1558 C CA . ASP A 1 192 ? 18.936 -4.939 7.469 1.00 68.75 192 ASP A CA 1
ATOM 1559 C C . ASP A 1 192 ? 18.959 -3.777 8.483 1.00 68.75 192 ASP A C 1
ATOM 1561 O O . ASP A 1 192 ? 18.198 -2.819 8.336 1.00 68.75 192 ASP A O 1
ATOM 1565 N N . PRO A 1 193 ? 19.787 -3.848 9.545 1.00 60.56 193 PRO A N 1
ATOM 1566 C CA . PRO A 1 193 ? 19.729 -2.913 10.672 1.00 60.56 193 PRO A CA 1
ATOM 1567 C C . PRO A 1 193 ? 20.011 -1.453 10.293 1.00 60.56 193 PRO A C 1
ATOM 1569 O O . PRO A 1 193 ? 19.403 -0.543 10.856 1.00 60.56 193 PRO A O 1
ATOM 1572 N N . LEU A 1 194 ? 20.908 -1.217 9.328 1.00 58.41 194 LEU A N 1
ATOM 1573 C CA . LEU A 1 194 ? 21.415 0.121 9.000 1.00 58.41 194 LEU A CA 1
ATOM 1574 C C . LEU A 1 194 ? 20.393 0.963 8.228 1.00 58.41 194 LEU A C 1
ATOM 1576 O O . LEU A 1 194 ? 20.256 2.157 8.485 1.00 58.41 194 LEU A O 1
ATOM 1580 N N . LYS A 1 195 ? 19.636 0.352 7.308 1.00 63.28 195 LYS A N 1
ATOM 1581 C CA . LYS A 1 195 ? 18.570 1.047 6.560 1.00 63.28 195 LYS A CA 1
ATOM 1582 C C . LYS A 1 195 ? 17.251 1.138 7.329 1.00 63.28 195 LYS A C 1
ATOM 1584 O O . LYS A 1 195 ? 16.375 1.921 6.962 1.00 63.28 195 LYS A O 1
ATOM 1589 N N . ASN A 1 196 ? 17.087 0.338 8.381 1.00 67.75 196 ASN A N 1
ATOM 1590 C CA . ASN A 1 196 ? 15.817 0.223 9.090 1.00 67.75 196 ASN A CA 1
ATOM 1591 C C . ASN A 1 196 ? 15.553 1.396 10.042 1.00 67.75 196 ASN A C 1
ATOM 1593 O O . ASN A 1 196 ? 14.405 1.799 10.211 1.00 67.75 196 ASN A O 1
ATOM 1597 N N . ASP A 1 197 ? 16.589 1.981 10.644 1.00 74.75 197 ASP A N 1
ATOM 1598 C CA . ASP A 1 197 ? 16.393 2.987 11.694 1.00 74.75 197 ASP A CA 1
ATOM 1599 C C . ASP A 1 197 ? 15.783 4.303 11.169 1.00 74.75 197 ASP A C 1
ATOM 1601 O O . ASP A 1 197 ? 14.833 4.829 11.755 1.00 74.75 197 ASP A O 1
ATOM 1605 N N . SER A 1 198 ? 16.240 4.806 10.016 1.00 80.06 198 SER A N 1
ATOM 1606 C CA . SER A 1 198 ? 15.687 6.028 9.407 1.00 80.06 198 SER A CA 1
ATOM 1607 C C . SER A 1 198 ? 14.240 5.843 8.940 1.00 80.06 198 SER A C 1
ATOM 1609 O O . SER A 1 198 ? 13.385 6.684 9.225 1.00 80.06 198 SER A O 1
ATOM 1611 N N . ARG A 1 199 ? 13.932 4.709 8.295 1.00 81.88 199 ARG A N 1
ATOM 1612 C CA . ARG A 1 199 ? 12.573 4.362 7.853 1.00 81.88 199 ARG A CA 1
ATOM 1613 C C . ARG A 1 199 ? 11.616 4.176 9.028 1.00 81.88 199 ARG A C 1
ATOM 1615 O O . ARG A 1 199 ? 10.516 4.720 8.995 1.00 81.88 199 ARG A O 1
ATOM 1622 N N . ARG A 1 200 ? 12.040 3.491 10.099 1.00 87.19 200 ARG A N 1
ATOM 1623 C CA . ARG A 1 200 ? 11.249 3.346 11.338 1.00 87.19 200 ARG A CA 1
ATOM 1624 C C . ARG A 1 200 ? 10.948 4.700 11.977 1.00 87.19 200 ARG A C 1
ATOM 1626 O O . ARG A 1 200 ? 9.834 4.908 12.453 1.00 87.19 200 ARG A O 1
ATOM 1633 N N . LYS A 1 201 ? 11.914 5.625 11.981 1.00 88.38 201 LYS A N 1
ATOM 1634 C CA . LYS A 1 201 ? 11.719 6.996 12.479 1.00 88.38 201 LYS A CA 1
ATOM 1635 C C . LYS A 1 201 ? 10.720 7.776 11.617 1.00 88.38 201 LYS A C 1
ATOM 1637 O O . LYS A 1 201 ? 9.765 8.303 12.182 1.00 88.38 201 LYS A O 1
ATOM 1642 N N . LYS A 1 202 ? 10.882 7.785 10.282 1.00 89.94 202 LYS A N 1
ATOM 1643 C CA . LYS A 1 202 ? 9.940 8.425 9.333 1.00 89.94 202 LYS A CA 1
ATOM 1644 C C . LYS A 1 202 ? 8.519 7.883 9.528 1.00 89.94 202 LYS A C 1
ATOM 1646 O O . LYS A 1 202 ? 7.591 8.663 9.727 1.00 89.94 202 LYS A O 1
ATOM 1651 N N . LEU A 1 203 ? 8.370 6.557 9.577 1.00 92.31 203 LEU A N 1
ATOM 1652 C CA . LEU A 1 203 ? 7.085 5.895 9.804 1.00 92.31 203 LEU A CA 1
ATOM 1653 C C . LEU A 1 203 ? 6.471 6.294 11.152 1.00 92.31 203 LEU A C 1
ATOM 1655 O O . LEU A 1 203 ? 5.304 6.660 11.209 1.00 92.31 203 LEU A O 1
ATOM 1659 N N . LYS A 1 204 ? 7.249 6.300 12.239 1.00 92.12 204 LYS A N 1
ATOM 1660 C CA . LYS A 1 204 ? 6.744 6.692 13.563 1.00 92.12 204 LYS A CA 1
ATOM 1661 C C . LYS A 1 204 ? 6.224 8.129 13.591 1.00 92.12 204 LYS A C 1
ATOM 1663 O O . LYS A 1 204 ? 5.191 8.383 14.207 1.00 92.12 204 LYS A O 1
ATOM 1668 N N . THR A 1 205 ? 6.938 9.060 12.964 1.00 94.06 205 THR A N 1
ATOM 1669 C CA . THR A 1 205 ? 6.488 10.454 12.857 1.00 94.06 205 THR A CA 1
ATOM 1670 C C . THR A 1 205 ? 5.167 10.527 12.097 1.00 94.06 205 THR A C 1
ATOM 1672 O O . THR A 1 205 ? 4.200 11.062 12.632 1.00 94.06 205 THR A O 1
ATOM 1675 N N . SER A 1 206 ? 5.093 9.876 10.934 1.00 93.81 206 SER A N 1
ATOM 1676 C CA . SER A 1 206 ? 3.880 9.823 10.112 1.00 93.81 206 SER A CA 1
ATOM 1677 C C . SER A 1 206 ? 2.681 9.219 10.860 1.00 93.81 206 SER A C 1
ATOM 1679 O O . SER A 1 206 ? 1.602 9.805 10.869 1.00 93.81 206 SER A O 1
ATOM 1681 N N . LEU A 1 207 ? 2.869 8.106 11.579 1.00 95.31 207 LEU A N 1
ATOM 1682 C CA . LEU A 1 207 ? 1.809 7.464 12.369 1.00 95.31 207 LEU A CA 1
ATOM 1683 C C . LEU A 1 207 ? 1.319 8.356 13.514 1.00 95.31 207 LEU A C 1
ATOM 1685 O O . LEU A 1 207 ? 0.120 8.439 13.774 1.00 95.31 207 LEU A O 1
ATOM 1689 N N . LYS A 1 208 ? 2.231 9.060 14.194 1.00 93.62 208 LYS A N 1
ATOM 1690 C CA . LYS A 1 208 ? 1.858 10.009 15.250 1.00 93.62 208 LYS A CA 1
ATOM 1691 C C . LYS A 1 208 ? 1.075 11.193 14.698 1.00 93.62 208 LYS A C 1
ATOM 1693 O O . LYS A 1 208 ? 0.120 11.620 15.335 1.00 93.62 208 LYS A O 1
ATOM 1698 N N . GLU A 1 209 ? 1.480 11.739 13.558 1.00 94.88 209 GLU A N 1
ATOM 1699 C CA . GLU A 1 209 ? 0.750 12.819 12.889 1.00 94.88 209 GLU A CA 1
ATOM 1700 C C . GLU A 1 209 ? -0.636 12.353 12.444 1.00 94.88 209 GLU A C 1
ATOM 1702 O O . GLU A 1 209 ? -1.623 13.036 12.708 1.00 94.88 209 GLU A O 1
ATOM 1707 N N . PHE A 1 210 ? -0.723 11.150 11.872 1.00 95.75 210 PHE A N 1
ATOM 1708 C CA . PHE A 1 210 ? -1.980 10.516 11.491 1.00 95.75 210 PHE A CA 1
ATOM 1709 C C . PHE A 1 210 ? -2.940 10.369 12.680 1.00 95.75 210 PHE A C 1
ATOM 1711 O O . PHE A 1 210 ? -4.081 10.817 12.591 1.00 95.75 210 PHE A O 1
ATOM 1718 N N . LEU A 1 211 ? -2.488 9.809 13.808 1.00 94.25 211 LEU A N 1
ATOM 1719 C CA . LEU A 1 211 ? -3.325 9.611 15.003 1.00 94.25 211 LEU A CA 1
ATOM 1720 C C . LEU A 1 211 ? -3.716 10.926 15.694 1.00 94.25 211 LEU A C 1
ATOM 1722 O O . LEU A 1 211 ? -4.746 10.997 16.355 1.00 94.25 211 LEU A O 1
ATOM 1726 N N . LYS A 1 212 ? -2.903 11.980 15.552 1.00 93.06 212 LYS A N 1
ATOM 1727 C CA . LYS A 1 212 ? -3.183 13.300 16.135 1.00 93.06 212 LYS A CA 1
ATOM 1728 C C . LYS A 1 212 ? -4.266 14.082 15.397 1.00 93.06 212 LYS A C 1
ATOM 1730 O O . LYS A 1 212 ? -4.730 15.075 15.961 1.00 93.06 212 LYS A O 1
ATOM 1735 N N . LYS A 1 213 ? -4.659 13.688 14.184 1.00 92.50 213 LYS A N 1
ATOM 1736 C CA . LYS A 1 213 ? -5.781 14.320 13.477 1.00 92.50 213 LYS A CA 1
ATOM 1737 C C . LYS A 1 213 ? -7.076 14.109 14.259 1.00 92.50 213 LYS A C 1
ATOM 1739 O O . LYS A 1 213 ? -7.334 12.993 14.702 1.00 92.50 213 LYS A O 1
ATOM 1744 N N . ASP A 1 214 ? -7.891 15.150 14.411 1.00 88.44 214 ASP A N 1
ATOM 1745 C CA . ASP A 1 214 ? -9.102 15.100 15.248 1.00 88.44 214 ASP A CA 1
ATOM 1746 C C . ASP A 1 214 ? -10.070 13.983 14.821 1.00 88.44 214 ASP A C 1
ATOM 1748 O O . ASP A 1 214 ? -10.595 13.259 15.660 1.00 88.44 214 ASP A O 1
ATOM 1752 N N . GLU A 1 215 ? -10.190 13.753 13.515 1.00 88.88 215 GLU A N 1
ATOM 1753 C CA . GLU A 1 215 ? -10.953 12.662 12.888 1.00 88.88 215 GLU A CA 1
ATOM 1754 C C . GLU A 1 215 ? -10.453 11.236 13.203 1.00 88.88 215 GLU A C 1
ATOM 1756 O O . GLU A 1 215 ? -11.157 10.264 12.935 1.00 88.88 215 GLU A O 1
ATOM 1761 N N . ASN A 1 216 ? -9.246 11.085 13.759 1.00 90.62 216 ASN A N 1
ATOM 1762 C CA . ASN A 1 216 ? -8.607 9.790 14.021 1.00 90.62 216 ASN A CA 1
ATOM 1763 C C . ASN A 1 216 ? -8.406 9.490 15.515 1.00 90.62 216 ASN A C 1
ATOM 1765 O O . ASN A 1 216 ? -8.228 8.325 15.872 1.00 90.62 216 ASN A O 1
ATOM 1769 N N . ARG A 1 217 ? -8.443 10.508 16.389 1.00 84.25 217 ARG A N 1
ATOM 1770 C CA . ARG A 1 217 ? -8.049 10.415 17.813 1.00 84.25 217 ARG A CA 1
ATOM 1771 C C . ARG A 1 217 ? -8.835 9.411 18.654 1.00 84.25 217 ARG A C 1
ATOM 1773 O O . ARG A 1 217 ? -8.317 8.960 19.666 1.00 84.25 217 ARG A O 1
ATOM 1780 N N . ASN A 1 218 ? -10.051 9.057 18.249 1.00 82.44 218 ASN A N 1
ATOM 1781 C CA . ASN A 1 218 ? -10.920 8.155 19.015 1.00 82.44 218 ASN A CA 1
ATOM 1782 C C . ASN A 1 218 ? -11.142 6.798 18.327 1.00 82.44 218 ASN A C 1
ATOM 1784 O O . ASN A 1 218 ? -11.921 5.983 18.808 1.00 82.44 218 ASN A O 1
ATOM 1788 N N . ASN A 1 219 ? -10.463 6.526 17.208 1.00 87.75 219 ASN A N 1
ATOM 1789 C CA . ASN A 1 219 ? -10.702 5.308 16.441 1.00 87.75 219 ASN A CA 1
ATOM 1790 C C . ASN A 1 219 ? -9.850 4.136 16.957 1.00 87.75 219 ASN A C 1
ATOM 1792 O O . ASN A 1 219 ? -8.648 4.042 16.687 1.00 87.75 219 ASN A O 1
ATOM 1796 N N . LEU A 1 220 ? -10.493 3.208 17.668 1.00 89.06 220 LEU A N 1
ATOM 1797 C CA . LEU A 1 220 ? -9.851 2.040 18.280 1.00 89.06 220 LEU A CA 1
ATOM 1798 C C . LEU A 1 220 ? -9.117 1.133 17.288 1.00 89.06 220 LEU A C 1
ATOM 1800 O O . LEU A 1 220 ? -8.074 0.569 17.634 1.00 89.06 22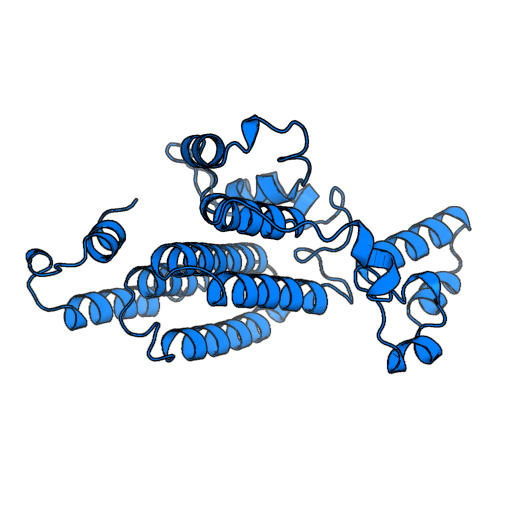0 LEU A O 1
ATOM 1804 N N . HIS A 1 221 ? -9.607 1.021 16.050 1.00 89.88 221 HIS A N 1
ATOM 1805 C CA . HIS A 1 221 ? -8.949 0.213 15.023 1.00 89.88 221 HIS A CA 1
ATOM 1806 C C . HIS A 1 221 ? -7.542 0.734 14.723 1.00 89.88 221 HIS A C 1
ATOM 1808 O O . HIS A 1 221 ? -6.605 -0.052 14.569 1.00 89.88 221 HIS A O 1
ATOM 1814 N N . PHE A 1 222 ? -7.364 2.058 14.699 1.00 94.31 222 PHE A N 1
ATOM 1815 C CA . PHE A 1 222 ? -6.067 2.671 14.417 1.00 94.31 222 PHE A CA 1
ATOM 1816 C C . PHE A 1 222 ? -5.073 2.457 15.557 1.00 94.31 222 PHE A C 1
ATOM 1818 O O . PHE A 1 222 ? -3.921 2.107 15.301 1.00 94.31 222 PHE A O 1
ATOM 1825 N N . TYR A 1 223 ? -5.510 2.601 16.811 1.00 93.19 223 TYR A N 1
ATOM 1826 C CA . TYR A 1 223 ? -4.649 2.360 17.973 1.00 93.19 223 TYR A CA 1
ATOM 1827 C C . TYR A 1 223 ? -4.235 0.895 18.096 1.00 93.19 223 TYR A C 1
ATOM 1829 O O . TYR A 1 223 ? -3.075 0.613 18.405 1.00 93.19 223 TYR A O 1
ATOM 1837 N N . ARG A 1 224 ? -5.139 -0.041 17.781 1.00 91.75 224 ARG A N 1
ATOM 1838 C CA . ARG A 1 224 ? -4.819 -1.470 17.723 1.00 91.75 224 ARG A CA 1
ATOM 1839 C C . ARG A 1 224 ? -3.720 -1.756 16.703 1.00 91.75 224 ARG A C 1
ATOM 1841 O O . ARG A 1 224 ? -2.723 -2.395 17.041 1.00 91.75 224 ARG A O 1
ATOM 1848 N N . GLU A 1 225 ? -3.878 -1.302 15.462 1.00 94.25 225 GLU A N 1
ATOM 1849 C CA . GLU A 1 225 ? -2.870 -1.559 14.428 1.00 94.25 225 GLU A CA 1
ATOM 1850 C C . GLU A 1 225 ? -1.555 -0.816 14.718 1.00 94.25 225 GLU A C 1
ATOM 1852 O O . GLU A 1 225 ? -0.479 -1.379 14.513 1.00 94.25 225 GLU A O 1
ATOM 1857 N N . TYR A 1 226 ? -1.609 0.389 15.298 1.00 95.38 226 TYR A N 1
ATOM 1858 C CA . TYR A 1 226 ? -0.420 1.115 15.753 1.00 95.38 226 TYR A CA 1
ATOM 1859 C C . TYR A 1 226 ? 0.355 0.358 16.843 1.00 95.38 226 TYR A C 1
ATOM 1861 O O . TYR A 1 226 ? 1.580 0.239 16.760 1.00 95.38 226 TYR A O 1
ATOM 1869 N N . ALA A 1 227 ? -0.340 -0.224 17.825 1.00 94.00 227 ALA A N 1
ATOM 1870 C CA . ALA A 1 227 ? 0.283 -1.071 18.838 1.00 94.00 227 ALA A CA 1
ATOM 1871 C C . ALA A 1 227 ? 0.968 -2.297 18.205 1.00 94.00 227 ALA A C 1
ATOM 1873 O O . ALA A 1 227 ? 2.111 -2.620 18.538 1.00 94.00 227 ALA A O 1
ATOM 1874 N N . LEU A 1 228 ? 0.319 -2.937 17.225 1.00 92.88 228 LEU A N 1
ATOM 1875 C CA . LEU A 1 228 ? 0.898 -4.065 16.489 1.00 92.88 228 LEU A CA 1
ATOM 1876 C C . LEU A 1 228 ? 2.137 -3.665 15.673 1.00 92.88 228 LEU A C 1
ATOM 1878 O O . LEU A 1 228 ? 3.073 -4.460 15.580 1.00 92.88 228 LEU A O 1
ATOM 1882 N N . ILE A 1 229 ? 2.187 -2.446 15.129 1.00 94.00 229 ILE A N 1
ATOM 1883 C CA . ILE A 1 229 ? 3.390 -1.900 14.480 1.00 94.00 229 ILE A CA 1
ATOM 1884 C C . ILE A 1 229 ? 4.523 -1.707 15.499 1.00 94.00 229 ILE A C 1
ATOM 1886 O O . ILE A 1 229 ? 5.648 -2.126 15.228 1.00 94.00 229 ILE A O 1
ATOM 1890 N N . GLU A 1 230 ? 4.263 -1.131 16.679 1.00 93.38 230 GLU A N 1
ATOM 1891 C CA . GLU A 1 230 ? 5.290 -0.984 17.730 1.00 93.38 230 GLU A CA 1
ATOM 1892 C C . GLU A 1 230 ? 5.804 -2.354 18.210 1.00 93.38 230 GLU A C 1
ATOM 1894 O O . GLU A 1 230 ? 7.013 -2.529 18.384 1.00 93.38 230 GLU A O 1
ATOM 1899 N N . ARG A 1 231 ? 4.927 -3.364 18.313 1.00 91.38 231 ARG A N 1
ATOM 1900 C CA . ARG A 1 231 ? 5.338 -4.755 18.562 1.00 91.38 231 ARG A CA 1
ATOM 1901 C C . ARG A 1 231 ? 6.253 -5.281 17.457 1.00 91.38 231 ARG A C 1
ATOM 1903 O O . ARG A 1 231 ? 7.270 -5.909 17.746 1.00 91.38 231 ARG A O 1
ATOM 1910 N N . GLU A 1 232 ? 5.907 -5.037 16.195 1.00 90.00 232 GLU A N 1
ATOM 1911 C CA . GLU A 1 232 ? 6.714 -5.456 15.045 1.00 90.00 232 GLU A CA 1
ATOM 1912 C C . GLU A 1 232 ? 8.092 -4.768 15.037 1.00 90.00 232 GLU A C 1
ATOM 1914 O O . GLU A 1 232 ? 9.078 -5.382 14.637 1.00 90.00 232 GLU A O 1
ATOM 1919 N N . MET A 1 233 ? 8.185 -3.541 15.561 1.00 89.81 233 MET A N 1
ATOM 1920 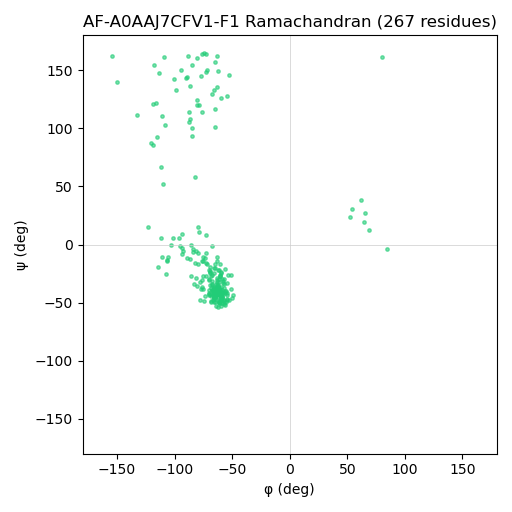C CA . MET A 1 233 ? 9.433 -2.801 15.792 1.00 89.81 233 MET A CA 1
ATOM 1921 C C . MET A 1 233 ? 10.211 -3.234 17.051 1.00 89.81 233 MET A C 1
ATOM 1923 O O . MET A 1 233 ? 11.154 -2.538 17.424 1.00 89.81 233 MET A O 1
ATOM 1927 N N . GLU A 1 234 ? 9.841 -4.350 17.691 1.00 89.81 234 GLU A N 1
ATOM 1928 C CA . GLU A 1 234 ? 10.484 -4.900 18.902 1.00 89.81 234 GLU A CA 1
ATOM 1929 C C . GLU A 1 234 ? 10.341 -3.999 20.142 1.00 89.81 234 GLU A C 1
ATOM 1931 O O . GLU A 1 234 ? 11.152 -4.041 21.063 1.00 89.81 234 GLU A O 1
ATOM 1936 N N . ARG A 1 235 ? 9.277 -3.189 20.197 1.00 90.06 235 ARG A N 1
ATOM 1937 C CA . ARG A 1 235 ? 8.955 -2.306 21.329 1.00 90.06 235 ARG A CA 1
ATOM 1938 C C . ARG A 1 235 ? 7.692 -2.790 22.028 1.00 90.06 235 ARG A C 1
ATOM 1940 O O . ARG A 1 235 ? 6.642 -2.149 21.973 1.00 90.06 235 ARG A O 1
ATOM 1947 N N . PHE A 1 236 ? 7.795 -3.959 22.653 1.00 91.44 236 PHE A N 1
ATOM 1948 C CA . PHE A 1 236 ? 6.658 -4.616 23.296 1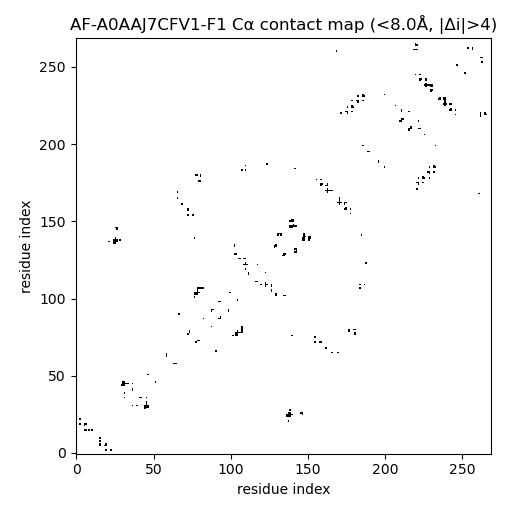.00 91.44 236 PHE A CA 1
ATOM 1949 C C . PHE A 1 236 ? 6.034 -3.758 24.405 1.00 91.44 236 PHE A C 1
ATOM 1951 O O . PHE A 1 236 ? 4.816 -3.615 24.435 1.00 91.44 236 PHE A O 1
ATOM 1958 N N . ASP A 1 237 ? 6.849 -3.093 25.225 1.00 93.81 237 ASP A N 1
ATOM 1959 C CA . ASP A 1 237 ? 6.352 -2.222 26.299 1.00 93.81 237 ASP A CA 1
ATOM 1960 C C . ASP A 1 237 ? 5.502 -1.067 25.751 1.00 93.81 237 ASP A C 1
ATOM 1962 O O . ASP A 1 237 ? 4.430 -0.773 26.269 1.00 93.81 237 ASP A O 1
ATOM 1966 N N . ASN A 1 238 ? 5.919 -0.454 24.635 1.00 92.94 238 ASN A N 1
ATOM 1967 C CA . ASN A 1 238 ? 5.119 0.584 23.979 1.00 92.94 238 ASN A CA 1
ATOM 1968 C C . ASN A 1 238 ? 3.792 0.029 23.459 1.00 92.94 238 ASN A C 1
ATOM 1970 O O . ASN A 1 238 ? 2.775 0.703 23.580 1.00 92.94 238 ASN A O 1
ATOM 1974 N N . CYS A 1 239 ? 3.798 -1.174 22.875 1.00 92.00 239 CYS A N 1
ATOM 1975 C CA . CYS A 1 239 ? 2.578 -1.843 22.424 1.00 92.00 239 CYS A CA 1
ATOM 1976 C C . CYS A 1 239 ? 1.590 -2.015 23.585 1.00 92.00 239 CYS A C 1
ATOM 1978 O O . CYS A 1 239 ? 0.427 -1.645 23.442 1.00 92.00 239 CYS A O 1
ATOM 1980 N N . VAL A 1 240 ? 2.049 -2.536 24.727 1.00 91.69 240 VAL A N 1
ATOM 1981 C CA . VAL A 1 240 ? 1.212 -2.715 25.924 1.00 91.69 240 VAL A CA 1
ATOM 1982 C C . VAL A 1 240 ? 0.695 -1.365 26.421 1.00 91.69 240 VAL A C 1
ATOM 1984 O O . VAL A 1 240 ? -0.515 -1.194 26.537 1.00 91.69 240 VAL A O 1
ATOM 1987 N N . ASN A 1 241 ? 1.574 -0.371 26.577 1.00 93.25 241 ASN A N 1
ATOM 1988 C CA . ASN A 1 241 ? 1.201 0.970 27.039 1.00 93.25 241 ASN A CA 1
ATOM 1989 C C . ASN A 1 241 ? 0.151 1.642 26.140 1.00 93.25 241 ASN A C 1
ATOM 1991 O O . ASN A 1 241 ? -0.764 2.294 26.641 1.00 93.25 241 ASN A O 1
ATOM 1995 N N . ILE A 1 242 ? 0.265 1.499 24.813 1.00 91.38 242 ILE A N 1
ATOM 1996 C CA . ILE A 1 242 ? -0.725 2.032 23.864 1.00 91.38 242 ILE A CA 1
ATOM 1997 C C . ILE A 1 242 ? -2.085 1.379 24.108 1.00 91.38 242 ILE A C 1
ATOM 1999 O O . ILE A 1 242 ? -3.085 2.091 24.203 1.00 91.38 242 ILE A O 1
ATOM 2003 N N . LEU A 1 243 ? -2.131 0.050 24.221 1.00 89.06 243 LEU A N 1
ATOM 2004 C CA . LEU A 1 243 ? -3.378 -0.686 24.430 1.00 89.06 243 LEU A CA 1
ATOM 2005 C C . LEU A 1 243 ? -4.008 -0.345 25.784 1.00 89.06 243 LEU A C 1
ATOM 2007 O O . LEU A 1 243 ? -5.195 -0.040 25.831 1.00 89.06 243 LEU A O 1
ATOM 2011 N N . GLU A 1 244 ? -3.220 -0.317 26.858 1.00 88.50 244 GLU A N 1
ATOM 2012 C CA . GLU A 1 244 ? -3.685 0.060 28.196 1.00 88.50 244 GLU A CA 1
ATOM 2013 C C . GLU A 1 244 ? -4.244 1.484 28.224 1.00 88.50 244 GLU A C 1
ATOM 2015 O O . GLU A 1 244 ? -5.359 1.692 28.696 1.00 88.50 244 GLU A O 1
ATOM 2020 N N . THR A 1 245 ? -3.518 2.452 27.654 1.00 87.94 245 THR A N 1
ATOM 2021 C CA . THR A 1 245 ? -3.975 3.850 27.579 1.00 87.94 245 THR A CA 1
ATOM 2022 C C . THR A 1 245 ? -5.275 3.959 26.787 1.00 87.94 245 THR A C 1
ATOM 2024 O O . THR A 1 245 ? -6.187 4.670 27.196 1.00 87.94 245 THR A O 1
ATOM 2027 N N . THR A 1 246 ? -5.377 3.224 25.676 1.00 86.00 246 THR A N 1
ATOM 2028 C CA . THR A 1 246 ? -6.569 3.211 24.817 1.00 86.00 246 THR A CA 1
ATOM 2029 C C . THR A 1 246 ? -7.777 2.615 25.544 1.00 86.00 246 THR A C 1
ATOM 2031 O O . THR A 1 246 ? -8.881 3.144 25.446 1.00 86.00 246 THR A O 1
ATOM 2034 N N . ILE A 1 247 ? -7.583 1.535 26.307 1.00 82.88 247 ILE A N 1
ATOM 2035 C CA . ILE A 1 247 ? -8.641 0.925 27.125 1.00 82.88 247 ILE A CA 1
ATOM 2036 C C . ILE A 1 247 ? -9.072 1.884 28.241 1.00 82.88 247 ILE A C 1
ATOM 2038 O O . ILE A 1 247 ? -10.263 2.095 28.448 1.00 82.88 247 ILE A O 1
ATOM 2042 N N . GLN A 1 248 ? -8.117 2.508 28.936 1.00 83.00 248 GLN A N 1
ATOM 2043 C CA . GLN A 1 248 ? -8.401 3.456 30.017 1.00 83.00 248 GLN A CA 1
ATOM 2044 C C . GLN A 1 248 ? -9.143 4.703 29.516 1.00 83.00 248 GLN A C 1
ATOM 2046 O O . GLN A 1 248 ? -10.052 5.182 30.193 1.00 83.00 248 GLN A O 1
ATOM 2051 N N . SER A 1 249 ? -8.806 5.207 28.323 1.00 77.62 249 SER A N 1
ATOM 2052 C CA . SER A 1 249 ? -9.459 6.384 27.738 1.00 77.62 249 SER A CA 1
ATOM 2053 C C . SER A 1 249 ? -10.905 6.137 27.298 1.00 77.62 249 SER A C 1
ATOM 2055 O O . SER A 1 249 ? -11.666 7.093 27.198 1.00 77.62 249 SER A O 1
ATOM 2057 N N . GLN A 1 250 ? -11.293 4.880 27.056 1.00 70.12 250 GLN A N 1
ATOM 2058 C CA . GLN A 1 250 ? -12.665 4.493 26.687 1.00 70.12 250 GLN A CA 1
ATOM 2059 C C . GLN A 1 250 ? -13.602 4.310 27.897 1.00 70.12 250 GLN A C 1
ATOM 2061 O O . GLN A 1 250 ? -14.798 4.086 27.733 1.00 70.12 250 GLN A O 1
ATOM 2066 N N . GLY A 1 251 ? -13.083 4.437 29.123 1.00 57.38 251 GLY A N 1
ATOM 2067 C CA . GLY A 1 251 ? -13.844 4.231 30.354 1.00 57.38 251 GLY A CA 1
ATOM 2068 C C . GLY A 1 251 ? -14.005 2.753 30.735 1.00 57.38 251 GLY A C 1
ATOM 2069 O O . GLY A 1 251 ? -13.846 1.843 29.929 1.00 57.38 251 GLY A O 1
ATOM 2070 N N . GLN A 1 252 ? -14.330 2.499 32.006 1.00 50.72 252 GLN A N 1
ATOM 2071 C CA . GLN A 1 252 ? -14.433 1.149 32.589 1.00 50.72 252 GLN A CA 1
ATOM 2072 C C . GLN A 1 252 ? -15.603 0.295 32.050 1.00 50.72 252 GLN A C 1
ATOM 2074 O O . GLN A 1 252 ? -15.727 -0.860 32.443 1.00 50.72 252 GLN A O 1
ATOM 2079 N N . ASN A 1 253 ? -16.434 0.819 31.141 1.00 51.19 253 ASN A N 1
ATOM 2080 C CA . ASN A 1 253 ? -17.575 0.105 30.566 1.00 51.19 253 ASN A CA 1
ATOM 2081 C C . ASN A 1 253 ? -17.434 -0.039 29.048 1.00 51.19 253 ASN A C 1
ATOM 2083 O O . ASN A 1 253 ? -18.034 0.716 28.285 1.00 51.19 253 ASN A O 1
ATOM 2087 N N . LEU A 1 254 ? -16.733 -1.086 28.609 1.00 55.25 254 LEU A N 1
ATOM 2088 C CA . LEU A 1 254 ? -16.769 -1.583 27.222 1.00 55.25 254 LEU A CA 1
ATOM 2089 C C . LEU A 1 254 ? -18.214 -1.809 26.715 1.00 55.25 254 LEU A C 1
ATOM 2091 O O . LEU A 1 254 ? -18.486 -1.696 25.522 1.00 55.25 254 LEU A O 1
ATOM 2095 N N . GLU A 1 255 ? -19.160 -2.069 27.624 1.00 53.31 255 GLU A N 1
ATOM 2096 C CA . GLU A 1 255 ? -20.594 -2.217 27.333 1.00 53.31 255 GLU A CA 1
ATOM 2097 C C . GLU A 1 255 ? -21.284 -0.903 26.914 1.00 53.31 255 GLU A C 1
ATOM 2099 O O . GLU A 1 255 ? -22.277 -0.942 26.185 1.00 53.31 255 GLU A O 1
ATOM 2104 N N . SER A 1 256 ? -20.737 0.253 27.318 1.00 53.09 256 SER A N 1
ATOM 2105 C CA . SER A 1 256 ? -21.281 1.593 27.036 1.00 53.09 256 SER A CA 1
ATOM 2106 C C . SER A 1 256 ? -20.884 2.164 25.672 1.00 53.09 256 SER A C 1
ATOM 2108 O O . SER A 1 256 ? -21.421 3.194 25.267 1.00 53.09 256 SER A O 1
ATOM 2110 N N . ILE A 1 257 ? -19.996 1.480 24.938 1.00 59.09 257 ILE A N 1
ATOM 2111 C CA . ILE A 1 257 ? -19.659 1.822 23.553 1.00 59.09 257 ILE A CA 1
ATOM 2112 C C . ILE A 1 257 ? -20.920 1.609 22.706 1.00 59.09 257 ILE A C 1
ATOM 2114 O O . ILE A 1 257 ? -21.301 0.481 22.392 1.00 59.09 257 ILE A O 1
ATOM 2118 N N . SER A 1 258 ? -21.618 2.692 22.374 1.00 54.34 258 SER A N 1
ATOM 2119 C CA . SER A 1 258 ? -22.836 2.661 21.554 1.00 54.34 258 SER A CA 1
ATOM 2120 C C . SER A 1 258 ? -22.544 2.451 20.067 1.00 54.34 258 SER A C 1
ATOM 2122 O O . SER A 1 258 ? -23.455 2.131 19.309 1.00 54.34 258 SER A O 1
ATOM 2124 N N . ASN A 1 259 ? -21.284 2.613 19.653 1.00 62.25 259 ASN A N 1
ATOM 2125 C CA . ASN A 1 259 ? -20.842 2.439 18.278 1.00 62.25 259 ASN A CA 1
ATOM 2126 C C . ASN A 1 259 ? -20.480 0.967 17.994 1.00 62.25 259 ASN A C 1
ATOM 2128 O O . ASN A 1 259 ? -19.449 0.461 18.447 1.00 62.25 259 ASN A O 1
ATOM 2132 N N . ASP A 1 260 ? -21.316 0.279 17.217 1.00 59.75 260 ASP A N 1
ATOM 2133 C CA . ASP A 1 260 ? -21.104 -1.123 16.829 1.00 59.75 260 ASP A CA 1
ATOM 2134 C C . ASP A 1 260 ? -19.795 -1.336 16.034 1.00 59.75 260 ASP A C 1
ATOM 2136 O O . ASP A 1 260 ? -19.166 -2.399 16.124 1.00 59.75 260 ASP A O 1
ATOM 2140 N N . GLU A 1 261 ? -19.310 -0.315 15.317 1.00 59.72 261 GLU A N 1
ATOM 2141 C CA . GLU A 1 261 ? -18.022 -0.361 14.607 1.00 59.72 261 GLU A CA 1
ATOM 2142 C C . GLU A 1 261 ? -16.821 -0.353 15.567 1.00 59.72 261 GLU A C 1
ATOM 2144 O O . GLU A 1 261 ? -15.780 -0.947 15.284 1.00 59.72 261 GLU A O 1
ATOM 2149 N N . GLU A 1 262 ? -16.949 0.277 16.734 1.00 60.50 262 GLU A N 1
ATOM 2150 C CA . GLU A 1 262 ? -15.906 0.288 17.766 1.00 60.50 262 GLU A CA 1
ATOM 2151 C C . GLU A 1 262 ? -15.921 -1.001 18.597 1.00 60.50 262 GLU A C 1
ATOM 2153 O O . GLU A 1 262 ? -14.862 -1.548 18.913 1.00 60.50 262 GLU A O 1
ATOM 2158 N N . LYS A 1 263 ? -17.107 -1.564 18.869 1.00 59.41 263 LYS A N 1
ATOM 2159 C CA . LYS A 1 263 ? -17.249 -2.889 19.501 1.00 59.41 263 LYS A CA 1
ATOM 2160 C C . LYS A 1 263 ? -16.621 -4.002 18.664 1.00 59.41 263 LYS A C 1
ATOM 2162 O O . LYS A 1 263 ? -15.921 -4.868 19.193 1.00 59.41 263 LYS A O 1
ATOM 2167 N N . THR A 1 264 ? -16.812 -3.972 17.348 1.00 60.91 264 THR A N 1
ATOM 2168 C CA . THR A 1 264 ? -16.189 -4.942 16.431 1.00 60.91 264 THR A CA 1
ATOM 2169 C C . THR A 1 264 ? -14.663 -4.796 16.350 1.00 60.91 264 THR A C 1
ATOM 2171 O O . THR A 1 264 ? -13.966 -5.791 16.130 1.00 60.91 264 THR A O 1
ATOM 2174 N N . ALA A 1 265 ? -14.101 -3.610 16.616 1.00 57.41 265 ALA A N 1
ATOM 2175 C CA . ALA A 1 265 ? -12.649 -3.403 16.720 1.00 57.41 265 ALA A CA 1
ATOM 2176 C C . ALA A 1 265 ? -12.006 -4.233 17.841 1.00 57.41 265 ALA A C 1
ATOM 2178 O O . ALA A 1 265 ? -10.907 -4.771 17.673 1.00 57.41 265 ALA A O 1
ATOM 2179 N N . LEU A 1 266 ? -12.714 -4.330 18.970 1.00 53.56 266 LEU A N 1
ATOM 2180 C CA . LEU A 1 266 ? -12.276 -5.003 20.194 1.00 53.56 266 LEU A CA 1
ATOM 2181 C C . LEU A 1 266 ? -12.371 -6.531 20.092 1.00 53.56 266 LEU A C 1
ATOM 2183 O O . LEU A 1 266 ? -11.576 -7.235 20.708 1.00 53.56 266 LEU A O 1
ATOM 2187 N N . LEU A 1 267 ? -13.330 -7.036 19.308 1.00 46.56 267 LEU A N 1
ATOM 2188 C CA . LEU A 1 267 ? -13.665 -8.464 19.220 1.00 46.56 267 LEU A CA 1
ATOM 2189 C C . LEU A 1 267 ? -13.188 -9.150 17.930 1.00 46.56 267 LEU A C 1
ATOM 2191 O O . LEU A 1 267 ? -13.248 -10.375 17.829 1.00 46.56 267 LEU A O 1
ATOM 2195 N N . SER A 1 268 ? -12.722 -8.401 16.928 1.00 48.25 268 SER A N 1
ATOM 2196 C CA . SER A 1 268 ? -12.251 -8.989 15.669 1.00 48.25 268 SER A CA 1
ATOM 2197 C C . SER A 1 268 ? -10.867 -9.623 15.835 1.00 48.25 268 SER A 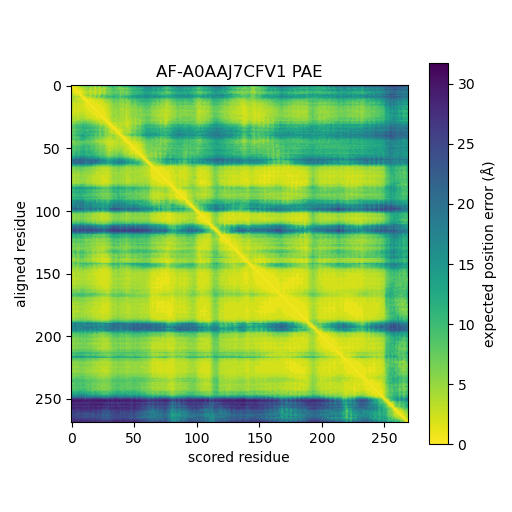C 1
ATOM 2199 O O . SER A 1 268 ? -9.879 -8.930 16.058 1.00 48.25 268 SER A O 1
ATOM 2201 N N . VAL A 1 269 ? -10.773 -10.947 15.702 1.00 41.34 269 VAL A N 1
ATOM 2202 C CA . VAL A 1 269 ? -9.498 -11.695 15.660 1.00 41.34 269 VAL A CA 1
ATOM 2203 C C . VAL A 1 269 ? -8.838 -11.548 14.299 1.00 41.34 269 VAL A C 1
ATOM 2205 O O . VAL A 1 269 ? -9.517 -11.824 13.279 1.00 41.34 269 VAL A O 1
#

Radius of gyration: 21.14 Å; Cα contacts (8 Å, |Δi|>4): 199; chains: 1; bounding box: 54×45×58 Å

Mean predicted aligned error: 8.24 Å

Organism: Cephus cinctus (NCBI:txid211228)

Solvent-accessible surface area (backbone atoms only — not comparable to full-atom values): 15932 Å² total; per-residue (Å²): 108,79,59,55,61,51,70,69,62,80,60,60,67,72,58,37,49,52,52,45,53,56,46,43,49,34,63,64,80,63,69,47,53,83,85,45,38,80,77,68,68,50,72,87,38,49,74,54,71,79,81,48,47,91,74,67,71,86,78,89,51,77,80,49,50,62,56,50,52,49,52,54,46,39,72,72,52,46,50,62,64,81,76,43,72,67,60,39,58,78,62,52,40,80,81,40,95,70,72,70,76,50,74,45,63,56,55,60,56,64,49,77,53,93,94,46,92,63,54,75,66,56,32,47,57,77,42,39,55,57,58,72,46,78,75,56,68,60,61,50,66,82,44,95,53,93,39,14,61,61,49,44,51,50,51,54,49,50,53,48,58,51,26,74,74,43,58,73,71,57,20,50,51,46,50,48,35,50,46,45,49,53,36,52,53,50,58,71,41,69,84,44,73,81,71,34,57,63,52,52,50,55,49,52,52,52,52,52,56,54,43,67,37,81,96,37,63,82,45,61,56,56,56,52,46,51,22,52,35,35,40,62,71,73,34,53,69,58,17,51,52,49,51,53,51,53,50,61,74,63,45,99,46,80,83,69,59,82,48,67,74,57,55,47,48,77,70,62,130